Protein AF-0000000073269773 (afdb_homodimer)

Radius of gyration: 22.57 Å; Cα contacts (8 Å, |Δi|>4): 469; chains: 2; bounding box: 64×73×46 Å

InterPro domains:
  IPR001164 Arf GTPase activating protein [PF01412] (20-120)
  IPR001164 Arf GTPase activating protein [PR00405] (31-50)
  IPR001164 Arf GTPase activating protein [PR00405] (50-67)
  IPR001164 Arf GTPase activating protein [PS50115] (19-126)
  IPR001164 Arf GTPase activating protein [SM00105] (20-126)
  IPR037278 ARFGAP/RecO-like zinc finger [SSF57863] (18-120)
  IPR038508 ArfGAP domain superfamily [G3DSA:1.10.220.150] (2-126)
  IPR044520 ADP-ribosylation factor GTPase-activating protein AGD5/15 [PTHR46419] (5-127)

Nearest PDB structures (foldseek):
  3lju-assembly1_X  TM=6.967E-01  e=5.205E-07  Homo sapiens
  3feh-assembly1_A  TM=7.145E-01  e=1.630E-06  Homo sapiens
  2olm-assembly1_A-2  TM=6.588E-01  e=4.347E-07  Homo sapiens
  2owa-assembly2_B  TM=7.350E-01  e=1.256E-05  Cryptosporidium parvum Iowa II
  3dwd-assembly2_B  TM=6.513E-01  e=8.936E-04  Homo sapiens

Solvent-accessible surface area (backbone atoms only — not comparable to full-atom values): 18988 Å² total; per-residue (Å²): 119,79,60,59,68,59,44,72,74,55,47,74,69,57,30,51,52,50,50,51,51,52,51,54,51,46,70,34,73,39,26,35,31,13,56,79,60,54,47,71,61,32,74,28,39,35,68,70,70,11,31,32,21,29,75,77,75,36,52,92,78,43,58,52,56,82,82,51,79,59,46,71,64,46,53,50,32,30,69,42,34,26,21,51,42,40,40,59,34,41,44,53,56,43,98,49,48,52,76,82,40,61,67,54,34,50,51,48,51,42,36,31,67,75,64,42,69,14,28,48,72,93,53,72,78,74,73,29,74,88,44,30,85,74,26,49,69,37,63,64,41,65,74,76,74,81,84,80,88,67,50,82,78,46,78,67,61,72,71,76,76,76,78,71,84,120,118,79,62,60,70,59,47,71,74,54,48,73,69,57,31,51,52,48,49,51,51,54,53,56,53,47,68,34,72,39,26,34,31,12,56,78,59,54,47,73,62,32,73,29,38,34,68,70,69,11,30,32,22,28,74,78,75,35,53,93,77,42,56,49,57,84,80,51,80,61,47,71,65,46,54,50,32,31,69,42,35,27,20,50,44,39,41,60,35,40,44,54,57,43,98,49,49,50,79,83,38,60,69,51,34,51,51,48,52,42,36,31,68,74,64,42,70,14,30,48,73,93,53,72,77,74,73,30,74,90,44,29,87,73,26,48,70,35,64,64,44,68,75,78,68,87,84,81,78,75,42,84,79,45,73,68,61,68,70,76,75,75,76,73,84,118

Organism: Auxenochlorella protothecoides (NCBI:txid3075)

Secondary structure (DSSP, 8-state):
-HHHHHHTTS-HHHHHHHHHHHHHHHTSGGGSB-TTT--B---EEETTTTEEE-HHHHTTTS--TTTSPPPHHHHHHHHHSHHHHHHHHHTTTSSSPPTT-HHHHHHHHIIIIIS-TTS-TT-SS---TTTTTT-HHHHT------S---STTGGGG---------/-HHHHHHTTS-HHHHHHHHHHHHHHHTSGGGSB-TTT--B---EEETTTTEEE-HHHHGGG---TTTSPPPHHHHHHHHHSHHHHHHHHHTTTSSS--TT-HHHHHHHHIIIIIS-TTS-TT-SS---TTTTTT-HHHHT------S----TTGGGG---------

Structure (mmCIF, N/CA/C/O backbone):
data_AF-0000000073269773-model_v1
#
loop_
_entity.id
_entity.type
_entity.pdbx_description
1 polymer 'Putative ADP-ribosylation factor GTPase-activating protein AGD5'
#
loop_
_atom_site.group_PDB
_atom_site.id
_atom_site.type_symbol
_atom_site.label_atom_id
_atom_site.label_alt_id
_atom_site.label_comp_id
_atom_site.label_asym_id
_atom_site.label_entity_id
_atom_site.label_seq_id
_atom_site.pdbx_PDB_ins_code
_atom_site.Cartn_x
_atom_site.Cartn_y
_atom_site.Cartn_z
_atom_site.occupancy
_atom_site.B_iso_or_equiv
_atom_site.auth_seq_id
_atom_site.auth_comp_id
_atom_site.auth_asym_id
_atom_site.auth_atom_id
_atom_site.pdbx_PDB_model_num
ATOM 1 N N . MET A 1 1 ? -2.615 27.719 13.141 1 42.34 1 MET A N 1
ATOM 2 C CA . MET A 1 1 ? -2.098 29.078 13.258 1 42.34 1 MET A CA 1
ATOM 3 C C . MET A 1 1 ? -0.589 29.062 13.477 1 42.34 1 MET A C 1
ATOM 5 O O . MET A 1 1 ? 0.127 29.906 12.938 1 42.34 1 MET A O 1
ATOM 9 N N . ALA A 1 2 ? -0.175 28.141 14.445 1 49.75 2 ALA A N 1
ATOM 10 C CA . ALA A 1 2 ? 1.199 28.172 14.945 1 49.75 2 ALA A CA 1
ATOM 11 C C . ALA A 1 2 ? 2.193 27.891 13.82 1 49.75 2 ALA A C 1
ATOM 13 O O . ALA A 1 2 ? 3.32 28.391 13.844 1 49.75 2 ALA A O 1
ATOM 14 N N . PHE A 1 3 ? 1.718 27.375 12.711 1 56.75 3 PHE A N 1
ATOM 15 C CA . PHE A 1 3 ? 2.697 27 11.703 1 56.75 3 PHE A CA 1
ATOM 16 C C . PHE A 1 3 ? 3.105 28.203 10.867 1 56.75 3 PHE A C 1
ATOM 18 O O . PHE A 1 3 ? 4.207 28.25 10.32 1 56.75 3 PHE A O 1
ATOM 25 N N . ARG A 1 4 ? 2.219 29.141 10.898 1 56.22 4 ARG A N 1
ATOM 26 C CA . ARG A 1 4 ? 2.467 30.25 9.977 1 56.22 4 ARG A CA 1
ATOM 27 C C . ARG A 1 4 ? 3.752 30.984 10.344 1 56.22 4 ARG A C 1
ATOM 29 O O . ARG A 1 4 ? 4.578 31.266 9.469 1 56.22 4 ARG A O 1
ATOM 36 N N . ASN A 1 5 ? 3.904 31.297 11.555 1 59.38 5 ASN A N 1
ATOM 37 C CA . ASN A 1 5 ? 5.078 32.062 11.984 1 59.38 5 ASN A CA 1
ATOM 38 C C . ASN A 1 5 ? 6.363 31.25 11.781 1 59.38 5 ASN A C 1
ATOM 40 O O . ASN A 1 5 ? 7.387 31.797 11.383 1 59.38 5 ASN A O 1
ATOM 44 N N . GLN A 1 6 ? 6.352 30.016 11.844 1 72.94 6 GLN A N 1
ATOM 45 C CA . GLN A 1 6 ? 7.535 29.172 11.742 1 72.94 6 GLN A CA 1
ATOM 46 C C . GLN A 1 6 ? 7.969 29.016 10.289 1 72.94 6 GLN A C 1
ATOM 48 O O . GLN A 1 6 ? 9.156 28.844 10.008 1 72.94 6 GLN A O 1
ATOM 53 N N . LYS A 1 7 ? 7.047 29.312 9.414 1 78.5 7 LYS A N 1
ATOM 54 C CA . LYS A 1 7 ? 7.355 29.109 7.996 1 78.5 7 LYS A CA 1
ATOM 55 C C . LYS A 1 7 ? 8.18 30.266 7.445 1 78.5 7 LYS A C 1
ATOM 57 O O . LYS A 1 7 ? 8.906 30.109 6.465 1 78.5 7 LYS A O 1
ATOM 62 N N . LEU A 1 8 ? 8.086 31.328 8.211 1 79.56 8 LEU A N 1
ATOM 63 C CA . LEU A 1 8 ? 8.875 32.5 7.797 1 79.56 8 LEU A CA 1
ATOM 64 C C . LEU A 1 8 ? 10.367 32.25 8.016 1 79.56 8 LEU A C 1
ATOM 66 O O . LEU A 1 8 ? 11.203 32.906 7.387 1 79.56 8 LEU A O 1
ATOM 70 N N . SER A 1 9 ? 10.719 31.297 8.875 1 84.38 9 SER A N 1
ATOM 71 C CA . SER A 1 9 ? 12.117 31 9.195 1 84.38 9 SER A CA 1
ATOM 72 C C . SER A 1 9 ? 12.734 30.062 8.164 1 84.38 9 SER A C 1
ATOM 74 O O . SER A 1 9 ? 13.953 29.891 8.133 1 84.38 9 SER A O 1
ATOM 76 N N . VAL A 1 10 ? 11.922 29.531 7.246 1 87 10 VAL A N 1
ATOM 77 C CA . VAL A 1 10 ? 12.43 28.594 6.254 1 87 10 VAL A CA 1
ATOM 78 C C . VAL A 1 10 ? 12.898 29.344 5.016 1 87 10 VAL A C 1
ATOM 80 O O . VAL A 1 10 ? 12.117 30.062 4.379 1 87 10 VAL A O 1
ATOM 83 N N . SER A 1 11 ? 14.18 29.203 4.703 1 89.75 11 SER A N 1
ATOM 84 C CA . SER A 1 11 ? 14.734 29.844 3.514 1 89.75 11 SER A CA 1
ATOM 85 C C . SER A 1 11 ? 14.211 29.188 2.238 1 89.75 11 SER A C 1
ATOM 87 O O . SER A 1 11 ? 13.672 28.094 2.277 1 89.75 11 SER A O 1
ATOM 89 N N . ALA A 1 12 ? 14.367 29.984 1.103 1 88.31 12 ALA A N 1
ATOM 90 C CA . ALA A 1 12 ? 13.953 29.453 -0.195 1 88.31 12 ALA A CA 1
ATOM 91 C C . ALA A 1 12 ? 14.742 28.188 -0.543 1 88.31 12 ALA A C 1
ATOM 93 O O . ALA A 1 12 ? 14.18 27.234 -1.087 1 88.31 12 ALA A O 1
ATOM 94 N N . GLN A 1 13 ? 16.047 28.25 -0.212 1 91.56 13 GLN A N 1
ATOM 95 C CA . GLN A 1 13 ? 16.906 27.094 -0.493 1 91.56 13 GLN A CA 1
ATOM 96 C C . GLN A 1 13 ? 16.469 25.875 0.316 1 91.56 13 GLN A C 1
ATOM 98 O O . GLN A 1 13 ? 16.406 24.766 -0.21 1 91.56 13 GLN A O 1
ATOM 103 N N . GLN A 1 14 ? 16.203 26.031 1.604 1 91.38 14 GLN A N 1
ATOM 104 C CA . GLN A 1 14 ? 15.75 24.938 2.459 1 91.38 14 GLN A CA 1
ATOM 105 C C . GLN A 1 14 ? 14.414 24.359 1.974 1 91.38 14 GLN A C 1
ATOM 107 O O . GLN A 1 14 ? 14.211 23.156 1.999 1 91.38 14 GLN A O 1
ATOM 112 N N . ASN A 1 15 ? 13.523 25.234 1.565 1 89.19 15 ASN A N 1
ATOM 113 C CA . ASN A 1 15 ? 12.234 24.766 1.059 1 89.19 15 ASN A CA 1
ATOM 114 C C . ASN A 1 15 ? 12.398 23.906 -0.194 1 89.19 15 ASN A C 1
ATOM 116 O O . ASN A 1 15 ? 11.672 22.938 -0.385 1 89.19 15 ASN A O 1
ATOM 120 N N . ASP A 1 16 ? 13.359 24.312 -1.038 1 88.62 16 ASP A N 1
ATOM 121 C CA . ASP A 1 16 ? 13.641 23.516 -2.232 1 88.62 16 ASP A CA 1
ATOM 122 C C . ASP A 1 16 ? 14.109 22.109 -1.861 1 88.62 16 ASP A C 1
ATOM 124 O O . ASP A 1 16 ? 13.75 21.141 -2.52 1 88.62 16 ASP A O 1
ATOM 128 N N . VAL A 1 17 ? 14.945 22.062 -0.872 1 91.81 17 VAL A N 1
ATOM 129 C CA . VAL A 1 17 ? 15.422 20.781 -0.387 1 91.81 17 VAL A CA 1
ATOM 130 C C . VAL A 1 17 ? 14.242 19.938 0.118 1 91.81 17 VAL A C 1
ATOM 132 O O . VAL A 1 17 ? 14.141 18.75 -0.181 1 91.81 17 VAL A O 1
ATOM 135 N N . HIS A 1 18 ? 13.383 20.516 0.904 1 88.31 18 HIS A N 1
ATOM 136 C CA . HIS A 1 18 ? 12.211 19.828 1.44 1 88.31 18 HIS A CA 1
ATOM 137 C C . HIS A 1 18 ? 11.328 19.297 0.321 1 88.31 18 HIS A C 1
ATOM 139 O O . HIS A 1 18 ? 10.867 18.156 0.381 1 88.31 18 HIS A O 1
ATOM 145 N N . LYS A 1 19 ? 11.172 20.062 -0.709 1 87 19 LYS A N 1
ATOM 146 C CA . LYS A 1 19 ? 10.352 19.641 -1.844 1 87 19 LYS A CA 1
ATOM 147 C C . LYS A 1 19 ? 10.977 18.438 -2.559 1 87 19 LYS A C 1
ATOM 149 O O . LYS A 1 19 ? 10.273 17.547 -3.006 1 87 19 LYS A O 1
ATOM 154 N N . ARG A 1 20 ? 12.258 18.438 -2.674 1 89.75 20 ARG A N 1
ATOM 155 C CA . ARG A 1 20 ? 12.953 17.312 -3.271 1 89.75 20 ARG A CA 1
ATOM 156 C C . ARG A 1 20 ? 12.75 16.047 -2.441 1 89.75 20 ARG A C 1
ATOM 158 O O . ARG A 1 20 ? 12.57 14.953 -2.992 1 89.75 20 ARG A O 1
ATOM 165 N N . ILE A 1 21 ? 12.797 16.219 -1.139 1 90.19 21 ILE A N 1
ATOM 166 C CA . ILE A 1 21 ? 12.57 15.086 -0.249 1 90.19 21 ILE A CA 1
ATOM 167 C C . ILE A 1 21 ? 11.164 14.531 -0.462 1 90.19 21 ILE A C 1
ATOM 169 O O . ILE A 1 21 ? 10.977 13.32 -0.6 1 90.19 21 ILE A O 1
ATOM 173 N N . LEU A 1 22 ? 10.211 15.367 -0.506 1 90.31 22 LEU A N 1
ATOM 174 C CA . LEU A 1 22 ? 8.82 14.953 -0.687 1 90.31 22 LEU A CA 1
ATOM 175 C C . LEU A 1 22 ? 8.633 14.242 -2.025 1 90.31 22 LEU A C 1
ATOM 177 O O . LEU A 1 22 ? 7.934 13.234 -2.105 1 90.31 22 LEU A O 1
ATOM 181 N N . THR A 1 23 ? 9.32 14.75 -3.006 1 89.38 23 THR A N 1
ATOM 182 C CA . THR A 1 23 ? 9.281 14.102 -4.312 1 89.38 23 THR A CA 1
ATOM 183 C C . THR A 1 23 ? 9.875 12.703 -4.242 1 89.38 23 THR A C 1
ATOM 185 O O . THR A 1 23 ? 9.359 11.766 -4.859 1 89.38 23 THR A O 1
ATOM 188 N N . GLY A 1 24 ? 10.953 12.609 -3.58 1 88.56 24 GLY A N 1
ATOM 189 C CA . GLY A 1 24 ? 11.555 11.297 -3.375 1 88.56 24 GLY A CA 1
ATOM 190 C C . GLY A 1 24 ? 10.633 10.328 -2.664 1 88.56 24 GLY A C 1
ATOM 191 O O . GLY A 1 24 ? 10.578 9.148 -3.016 1 88.56 24 GLY A O 1
ATOM 192 N N . LEU A 1 25 ? 9.898 10.789 -1.707 1 88.56 25 LEU A N 1
ATOM 193 C CA . LEU A 1 25 ? 8.953 9.953 -0.976 1 88.56 25 LEU A CA 1
ATOM 194 C C . LEU A 1 25 ? 7.828 9.484 -1.889 1 88.56 25 LEU A C 1
ATOM 196 O O . LEU A 1 25 ? 7.387 8.336 -1.796 1 88.56 25 LEU A O 1
ATOM 200 N N . LEU A 1 26 ? 7.359 10.336 -2.74 1 87.88 26 LEU A N 1
ATOM 201 C CA . LEU A 1 26 ? 6.27 10.031 -3.658 1 87.88 26 LEU A CA 1
ATOM 202 C C . LEU A 1 26 ? 6.664 8.906 -4.617 1 87.88 26 LEU A C 1
ATOM 204 O O . LEU A 1 26 ? 5.801 8.195 -5.133 1 87.88 26 LEU A O 1
ATOM 208 N N . ARG A 1 27 ? 7.949 8.758 -4.832 1 82.62 27 ARG A N 1
ATOM 209 C CA . ARG A 1 27 ? 8.438 7.75 -5.77 1 82.62 27 ARG A CA 1
ATOM 210 C C . ARG A 1 27 ? 8.5 6.375 -5.113 1 82.62 27 ARG A C 1
ATOM 212 O O . ARG A 1 27 ? 8.641 5.359 -5.797 1 82.62 27 ARG A O 1
ATOM 219 N N . GLN A 1 28 ? 8.359 6.422 -3.893 1 82.5 28 GLN A N 1
ATOM 220 C CA . GLN A 1 28 ? 8.328 5.137 -3.207 1 82.5 28 GLN A CA 1
ATOM 221 C C . GLN A 1 28 ? 7.043 4.375 -3.516 1 82.5 28 GLN A C 1
ATOM 223 O O . GLN A 1 28 ? 5.969 4.973 -3.605 1 82.5 28 GLN A O 1
ATOM 228 N N . GLU A 1 29 ? 7.113 3.064 -3.701 1 76.12 29 GLU A N 1
ATOM 229 C CA . GLU A 1 29 ? 5.996 2.211 -4.094 1 76.12 29 GLU A CA 1
ATOM 230 C C . GLU A 1 29 ? 4.805 2.395 -3.156 1 76.12 29 GLU A C 1
ATOM 232 O O . GLU A 1 29 ? 3.656 2.418 -3.602 1 76.12 29 GLU A O 1
ATOM 237 N N . GLU A 1 30 ? 5.078 2.588 -1.825 1 79.56 30 GLU A N 1
ATOM 238 C CA . GLU A 1 30 ? 4.023 2.676 -0.819 1 79.56 30 GLU A CA 1
ATOM 239 C C . GLU A 1 30 ? 3.207 3.955 -0.985 1 79.56 30 GLU A C 1
ATOM 241 O O . GLU A 1 30 ? 2.119 4.082 -0.419 1 79.56 30 GLU A O 1
ATOM 246 N N . ASN A 1 31 ? 3.736 4.871 -1.781 1 87.12 31 ASN A N 1
ATOM 247 C CA . ASN A 1 31 ? 3.098 6.18 -1.902 1 87.12 31 ASN A CA 1
ATOM 248 C C . ASN A 1 31 ? 2.551 6.406 -3.309 1 87.12 31 ASN A C 1
ATOM 250 O O . ASN A 1 31 ? 2.049 7.488 -3.617 1 87.12 31 ASN A O 1
ATOM 254 N N . ARG A 1 32 ? 2.551 5.43 -4.125 1 82 32 ARG A N 1
ATOM 255 C CA . ARG A 1 32 ? 2.221 5.602 -5.535 1 82 32 ARG A CA 1
ATOM 256 C C . ARG A 1 32 ? 0.711 5.562 -5.75 1 82 32 ARG A C 1
ATOM 258 O O . ARG A 1 32 ? 0.235 5.754 -6.871 1 82 32 ARG A O 1
ATOM 265 N N . ARG A 1 33 ? 0.011 5.238 -4.73 1 81.62 33 ARG A N 1
ATOM 266 C CA . ARG A 1 33 ? -1.446 5.281 -4.785 1 81.62 33 ARG A CA 1
ATOM 267 C C . ARG A 1 33 ? -2.004 6.254 -3.754 1 81.62 33 ARG A C 1
ATOM 269 O O . ARG A 1 33 ? -1.488 6.348 -2.639 1 81.62 33 ARG A O 1
ATOM 276 N N . CYS A 1 34 ? -3.035 6.902 -4.16 1 87.44 34 CYS A N 1
ATOM 277 C CA . CYS A 1 34 ? -3.691 7.879 -3.297 1 87.44 34 CYS A CA 1
ATOM 278 C C . CYS A 1 34 ? -4.07 7.254 -1.959 1 87.44 34 CYS A C 1
ATOM 280 O O . CYS A 1 34 ? -4.559 6.125 -1.911 1 87.44 34 CYS A O 1
ATOM 282 N N . ALA A 1 35 ? -3.918 8.031 -0.952 1 89.31 35 ALA A N 1
ATOM 283 C CA . ALA A 1 35 ? -4.188 7.547 0.398 1 89.31 35 ALA A CA 1
ATOM 284 C C . ALA A 1 35 ? -5.68 7.305 0.606 1 89.31 35 ALA A C 1
ATOM 286 O O . ALA A 1 35 ? -6.078 6.562 1.508 1 89.31 35 ALA A O 1
ATOM 287 N N . ASP A 1 36 ? -6.523 7.914 -0.144 1 88 36 ASP A N 1
ATOM 288 C CA . ASP A 1 36 ? -7.957 7.848 0.13 1 88 36 ASP A CA 1
ATOM 289 C C . ASP A 1 36 ? -8.68 7.012 -0.926 1 88 36 ASP A C 1
ATOM 291 O O . ASP A 1 36 ? -9.273 5.984 -0.608 1 88 36 ASP A O 1
ATOM 295 N N . CYS A 1 37 ? -8.539 7.426 -2.174 1 81.44 37 CYS A N 1
ATOM 296 C CA . CYS A 1 37 ? -9.32 6.738 -3.195 1 81.44 37 CYS A CA 1
ATOM 297 C C . CYS A 1 37 ? -8.492 5.66 -3.883 1 81.44 37 CYS A C 1
ATOM 299 O O . CYS A 1 37 ? -9 4.918 -4.723 1 81.44 37 CYS A O 1
ATOM 301 N N . HIS A 1 38 ? -7.199 5.598 -3.689 1 80.81 38 HIS A N 1
ATOM 302 C CA . HIS A 1 38 ? -6.254 4.602 -4.188 1 80.81 38 HIS A CA 1
ATOM 303 C C . HIS A 1 38 ? -6.051 4.738 -5.691 1 80.81 38 HIS A C 1
ATOM 305 O O . HIS A 1 38 ? -5.555 3.812 -6.34 1 80.81 38 HIS A O 1
ATOM 311 N N . ALA A 1 39 ? -6.535 5.887 -6.184 1 75.88 39 ALA A N 1
ATOM 312 C CA . ALA A 1 39 ? -6.152 6.168 -7.562 1 75.88 39 ALA A CA 1
ATOM 313 C C . ALA A 1 39 ? -4.637 6.254 -7.707 1 75.88 39 ALA A C 1
ATOM 315 O O . ALA A 1 39 ? -3.939 6.668 -6.777 1 75.88 39 ALA A O 1
ATOM 316 N N . ARG A 1 40 ? -4.148 5.918 -8.766 1 75.31 40 ARG A N 1
ATOM 317 C CA . ARG A 1 40 ? -2.707 5.902 -8.984 1 75.31 40 ARG A CA 1
ATOM 318 C C . ARG A 1 40 ? -2.162 7.32 -9.125 1 75.31 40 ARG A C 1
ATOM 320 O O . ARG A 1 40 ? -2.826 8.195 -9.688 1 75.31 40 ARG A O 1
ATOM 327 N N . GLY A 1 41 ? -1 7.41 -8.617 1 79.56 41 GLY A N 1
ATOM 328 C CA . GLY A 1 41 ? -0.199 8.594 -8.891 1 79.56 41 GLY A CA 1
ATOM 329 C C . GLY A 1 41 ? -0.682 9.828 -8.141 1 79.56 41 GLY A C 1
ATOM 330 O O . GLY A 1 41 ? -1.001 10.844 -8.758 1 79.56 41 GLY A O 1
ATOM 331 N N . PRO A 1 42 ? -0.752 9.789 -6.902 1 87.94 42 PRO A N 1
ATOM 332 C CA . PRO A 1 42 ? -1.072 11.008 -6.156 1 87.94 42 PRO A CA 1
ATOM 333 C C . PRO A 1 42 ? -0.01 12.094 -6.312 1 87.94 42 PRO A C 1
ATOM 335 O O . PRO A 1 42 ? 1.179 11.789 -6.434 1 87.94 42 PRO A O 1
ATOM 338 N N . THR A 1 43 ? -0.559 13.359 -6.254 1 86.62 43 THR A N 1
ATOM 339 C CA . THR A 1 43 ? 0.383 14.445 -6.512 1 86.62 43 THR A CA 1
ATOM 340 C C . THR A 1 43 ? 0.347 15.469 -5.379 1 86.62 43 THR A C 1
ATOM 342 O O . THR A 1 43 ? 1.128 16.422 -5.375 1 86.62 43 THR A O 1
ATOM 345 N N . TRP A 1 44 ? -0.516 15.367 -4.516 1 86.81 44 TRP A N 1
ATOM 346 C CA . TRP A 1 44 ? -0.672 16.297 -3.4 1 86.81 44 TRP A CA 1
ATOM 347 C C . TRP A 1 44 ? -0.26 15.648 -2.084 1 86.81 44 TRP A C 1
ATOM 349 O O . TRP A 1 44 ? -0.348 14.422 -1.936 1 86.81 44 TRP A O 1
ATOM 359 N N . ALA A 1 45 ? 0.201 16.531 -1.173 1 89.44 45 ALA A N 1
ATOM 360 C CA . ALA A 1 45 ? 0.566 16.062 0.162 1 89.44 45 ALA A CA 1
ATOM 361 C C . ALA A 1 45 ? -0.256 16.766 1.235 1 89.44 45 ALA A C 1
ATOM 363 O O . ALA A 1 45 ? -0.504 17.969 1.145 1 89.44 45 ALA A O 1
ATOM 364 N N . SER A 1 46 ? -0.68 16.031 2.246 1 88.75 46 SER A N 1
ATOM 365 C CA . SER A 1 46 ? -1.37 16.578 3.404 1 88.75 46 SER A CA 1
ATOM 366 C C . SER A 1 46 ? -0.438 16.688 4.605 1 88.75 46 SER A C 1
ATOM 368 O O . SER A 1 46 ? 0.002 15.672 5.148 1 88.75 46 SER A O 1
ATOM 370 N N . VAL A 1 47 ? -0.215 17.891 4.992 1 84.44 47 VAL A N 1
ATOM 371 C CA . VAL A 1 47 ? 0.676 18.156 6.121 1 84.44 47 VAL A CA 1
ATOM 372 C C . VAL A 1 47 ? 0.072 17.578 7.398 1 84.44 47 VAL A C 1
ATOM 374 O O . VAL A 1 47 ? 0.779 16.969 8.211 1 84.44 47 VAL A O 1
ATOM 377 N N . ASN A 1 48 ? -1.212 17.656 7.559 1 85.81 48 ASN A N 1
ATOM 378 C CA . ASN A 1 48 ? -1.869 17.266 8.805 1 85.81 48 ASN A CA 1
ATOM 379 C C . ASN A 1 48 ? -2.006 15.758 8.938 1 85.81 48 ASN A C 1
ATOM 381 O O . ASN A 1 48 ? -1.998 15.219 10.047 1 85.81 48 ASN A O 1
ATOM 385 N N . LEU A 1 49 ? -2.014 15.086 7.836 1 91.06 49 LEU A N 1
ATOM 386 C CA . LEU A 1 49 ? -2.238 13.641 7.883 1 91.06 49 LEU A CA 1
ATOM 387 C C . LEU A 1 49 ? -0.958 12.883 7.562 1 91.06 49 LEU A C 1
ATOM 389 O O . LEU A 1 49 ? -0.86 11.68 7.828 1 91.06 49 LEU A O 1
ATOM 393 N N . GLY A 1 50 ? -0.04 13.641 6.934 1 91.62 50 GLY A N 1
ATOM 394 C CA . GLY A 1 50 ? 1.208 13 6.551 1 91.62 50 GLY A CA 1
ATOM 395 C C . GLY A 1 50 ? 1.046 12.008 5.414 1 91.62 50 GLY A C 1
ATOM 396 O O . GLY A 1 50 ? 1.666 10.938 5.422 1 91.62 50 GLY A O 1
ATOM 397 N N . VAL A 1 51 ? 0.162 12.312 4.457 1 92.94 51 VAL A N 1
ATOM 398 C CA . VAL A 1 51 ? -0.117 11.359 3.383 1 92.94 51 VAL A CA 1
ATOM 399 C C . VAL A 1 51 ? -0.063 12.078 2.035 1 92.94 51 VAL A C 1
ATOM 401 O O . VAL A 1 51 ? -0.033 13.312 1.979 1 92.94 51 VAL A O 1
ATOM 404 N N . PHE A 1 52 ? -0.011 11.273 1.007 1 91.44 52 PHE A N 1
ATOM 405 C CA . PHE A 1 52 ? -0.114 11.75 -0.367 1 91.44 52 PHE A CA 1
ATOM 406 C C . PHE A 1 52 ? -1.478 11.414 -0.958 1 91.44 52 PHE A C 1
ATOM 408 O O . PHE A 1 52 ? -1.955 10.281 -0.822 1 91.44 52 PHE A O 1
ATOM 415 N N . VAL A 1 53 ? -2.098 12.406 -1.582 1 90.56 53 VAL A N 1
ATOM 416 C CA . VAL A 1 53 ? -3.445 12.211 -2.104 1 90.56 53 VAL A CA 1
ATOM 417 C C . VAL A 1 53 ? -3.541 12.781 -3.518 1 90.56 53 VAL A C 1
ATOM 419 O O . VAL A 1 53 ? -2.68 13.555 -3.941 1 90.56 53 VAL A O 1
ATOM 422 N N . CYS A 1 54 ? -4.52 12.32 -4.219 1 86.56 54 CYS A N 1
ATOM 423 C CA . CYS A 1 54 ? -4.754 12.836 -5.559 1 86.56 54 CYS A CA 1
ATOM 424 C C . CYS A 1 54 ? -5.531 14.148 -5.512 1 86.56 54 CYS A C 1
ATOM 426 O O . CYS A 1 54 ? -5.926 14.602 -4.434 1 86.56 54 CYS A O 1
ATOM 428 N N . LEU A 1 55 ? -5.695 14.766 -6.609 1 83.56 55 LEU A N 1
ATOM 429 C CA . LEU A 1 55 ? -6.367 16.062 -6.723 1 83.56 55 LEU A CA 1
ATOM 430 C C . LEU A 1 55 ? -7.793 15.977 -6.195 1 83.56 55 LEU A C 1
ATOM 432 O O . LEU A 1 55 ? -8.227 16.844 -5.438 1 83.56 55 LEU A O 1
ATOM 436 N N . ASN A 1 56 ? -8.555 14.922 -6.543 1 83.19 56 ASN A N 1
ATOM 437 C CA . ASN A 1 56 ? -9.953 14.789 -6.16 1 83.19 56 ASN A CA 1
ATOM 438 C C . ASN A 1 56 ? -10.117 14.656 -4.648 1 83.19 56 ASN A C 1
ATOM 440 O O . ASN A 1 56 ? -11.055 15.203 -4.066 1 83.19 56 ASN A O 1
ATOM 444 N N . CYS A 1 57 ? -9.156 13.977 -4.027 1 87.12 57 CYS A N 1
ATOM 445 C CA . CYS A 1 57 ? -9.25 13.719 -2.596 1 87.12 57 CYS A CA 1
ATOM 446 C C . CYS A 1 57 ? -8.711 14.906 -1.796 1 87.12 57 CYS A C 1
ATOM 448 O O . CYS A 1 57 ? -9.031 15.055 -0.615 1 87.12 57 CYS A O 1
ATOM 450 N N . SER A 1 58 ? -7.781 15.57 -2.303 1 83.81 58 SER A N 1
ATOM 451 C CA . SER A 1 58 ? -7.223 16.703 -1.585 1 83.81 58 SER A CA 1
ATOM 452 C C . SER A 1 58 ? -8.273 17.797 -1.369 1 83.81 58 SER A C 1
ATOM 454 O O . SER A 1 58 ? -8.18 18.578 -0.42 1 83.81 58 SER A O 1
ATOM 456 N N . GLY A 1 59 ? -9.352 17.688 -2.008 1 70.06 59 GLY A N 1
ATOM 457 C CA . GLY A 1 59 ? -10.359 18.734 -1.904 1 70.06 59 GLY A CA 1
ATOM 458 C C . GLY A 1 59 ? -9.766 20.125 -1.921 1 70.06 59 GLY A C 1
ATOM 459 O O . GLY A 1 59 ? -8.594 20.312 -2.252 1 70.06 59 GLY A O 1
ATOM 460 N N . ASP A 1 60 ? -10.57 21.156 -1.62 1 56.72 60 ASP A N 1
ATOM 461 C CA . ASP A 1 60 ? -10.234 22.578 -1.646 1 56.72 60 ASP A CA 1
ATOM 462 C C . ASP A 1 60 ? -9.273 22.938 -0.51 1 56.72 60 ASP A C 1
ATOM 464 O O . ASP A 1 60 ? -8.664 24.016 -0.522 1 56.72 60 ASP A O 1
ATOM 468 N N . GLU A 1 61 ? -9.227 22.109 0.546 1 52.41 61 GLU A N 1
ATOM 469 C CA . GLU A 1 61 ? -8.438 22.578 1.685 1 52.41 61 GLU A CA 1
ATOM 470 C C . GLU A 1 61 ? -7.062 21.906 1.715 1 52.41 61 GLU A C 1
ATOM 472 O O . GLU A 1 61 ? -6.328 22.047 2.693 1 52.41 61 GLU A O 1
ATOM 477 N N . ARG A 1 62 ? -6.84 21.188 0.84 1 51.34 62 ARG A N 1
ATOM 478 C CA . ARG A 1 62 ? -5.566 20.484 0.956 1 51.34 62 ARG A CA 1
ATOM 479 C C . ARG A 1 62 ? -4.402 21.375 0.568 1 51.34 62 ARG A C 1
ATOM 481 O O . ARG A 1 62 ? -4.562 22.297 -0.236 1 51.34 62 ARG A O 1
ATOM 488 N N . ILE A 1 63 ? -3.453 21.641 1.419 1 48.91 63 ILE A N 1
ATOM 489 C CA . ILE A 1 63 ? -2.24 22.406 1.143 1 48.91 63 ILE A CA 1
ATOM 490 C C . ILE A 1 63 ? -1.441 21.719 0.036 1 48.91 63 ILE A C 1
ATOM 492 O O . ILE A 1 63 ? -1.157 20.531 0.116 1 48.91 63 ILE A O 1
ATOM 496 N N . ASP A 1 64 ? -1.587 22.141 -1.198 1 46.75 64 ASP A N 1
ATOM 497 C CA . ASP A 1 64 ? -0.87 21.75 -2.408 1 46.75 64 ASP A CA 1
ATOM 498 C C . ASP A 1 64 ? 0.641 21.812 -2.193 1 46.75 64 ASP A C 1
ATOM 500 O O . ASP A 1 64 ? 1.147 22.719 -1.545 1 46.75 64 ASP A O 1
ATOM 504 N N . GLU A 1 65 ? 1.474 20.672 -2.311 1 50.75 65 GLU A N 1
ATOM 505 C CA . GLU A 1 65 ? 2.932 20.594 -2.311 1 50.75 65 GLU A CA 1
ATOM 506 C C . GLU A 1 65 ? 3.551 21.844 -2.916 1 50.75 65 GLU A C 1
ATOM 508 O O . GLU A 1 65 ? 4.582 22.328 -2.443 1 50.75 65 GLU A O 1
ATOM 513 N N . GLY A 1 66 ? 3.088 22.234 -4.098 1 46.12 66 GLY A N 1
ATOM 514 C CA . GLY A 1 66 ? 3.846 23.203 -4.867 1 46.12 66 GLY A CA 1
ATOM 515 C C . GLY A 1 66 ? 3.977 24.547 -4.168 1 46.12 66 GLY A C 1
ATOM 516 O O . GLY A 1 66 ? 5 25.219 -4.301 1 46.12 66 GLY A O 1
ATOM 517 N N . ARG A 1 67 ? 2.982 25.078 -3.697 1 53.16 67 ARG A N 1
ATOM 518 C CA . ARG A 1 67 ? 3.084 26.5 -3.4 1 53.16 67 ARG A CA 1
ATOM 519 C C . ARG A 1 67 ? 3.432 26.734 -1.933 1 53.16 67 ARG A C 1
ATOM 521 O O . ARG A 1 67 ? 3.936 27.797 -1.568 1 53.16 67 ARG A O 1
ATOM 528 N N . ASP A 1 68 ? 3.529 25.625 -1.103 1 68.31 68 ASP A N 1
ATOM 529 C CA . ASP A 1 68 ? 3.596 25.906 0.325 1 68.31 68 ASP A CA 1
ATOM 530 C C . ASP A 1 68 ? 4.98 25.594 0.886 1 68.31 68 ASP A C 1
ATOM 532 O O . ASP A 1 68 ? 5.699 24.75 0.342 1 68.31 68 ASP A O 1
ATOM 536 N N . THR A 1 69 ? 5.469 26.562 1.551 1 83.56 69 THR A N 1
ATOM 537 C CA . THR A 1 69 ? 6.68 26.344 2.334 1 83.56 69 THR A CA 1
ATOM 538 C C . THR A 1 69 ? 6.477 25.219 3.334 1 83.56 69 THR A C 1
ATOM 540 O O . THR A 1 69 ? 5.469 25.172 4.047 1 83.56 69 THR A O 1
ATOM 543 N N . TRP A 1 70 ? 7.367 24.25 3.281 1 89 70 TRP A N 1
ATOM 544 C CA . TRP A 1 70 ? 7.305 23.094 4.176 1 89 70 TRP A CA 1
ATOM 545 C C . TRP A 1 70 ? 8.312 23.25 5.316 1 89 70 TRP A C 1
ATOM 547 O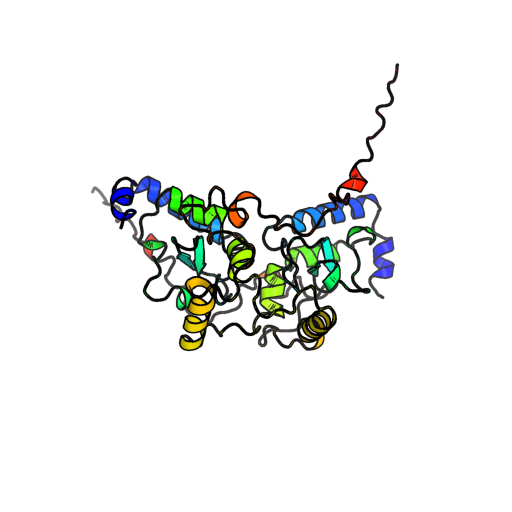 O . TRP A 1 70 ? 9.492 23.5 5.082 1 89 70 TRP A O 1
ATOM 557 N N . LEU A 1 71 ? 7.828 23.141 6.5 1 89 71 LEU A N 1
ATOM 558 C CA . LEU A 1 71 ? 8.703 23.109 7.668 1 89 71 LEU A CA 1
ATOM 559 C C . LEU A 1 71 ? 9.391 21.75 7.793 1 89 71 LEU A C 1
ATOM 561 O O . LEU A 1 71 ? 8.859 20.734 7.344 1 89 71 LEU A O 1
ATOM 565 N N . PRO A 1 72 ? 10.617 21.734 8.422 1 91.31 72 PRO A N 1
ATOM 566 C CA . PRO A 1 72 ? 11.32 20.453 8.609 1 91.31 72 PRO A CA 1
ATOM 567 C C . PRO A 1 72 ? 10.469 19.406 9.312 1 91.31 72 PRO A C 1
ATOM 569 O O . PRO A 1 72 ? 10.492 18.234 8.938 1 91.31 72 PRO A O 1
ATOM 572 N N . GLU A 1 73 ? 9.727 19.828 10.273 1 91.31 73 GLU A N 1
ATOM 573 C CA . GLU A 1 73 ? 8.914 18.891 11.031 1 91.31 73 GLU A CA 1
ATOM 574 C C . GLU A 1 73 ? 7.797 18.312 10.18 1 91.31 73 GLU A C 1
ATOM 576 O O . GLU A 1 73 ? 7.414 17.156 10.352 1 91.31 73 GLU A O 1
ATOM 581 N N . GLN A 1 74 ? 7.309 19.125 9.305 1 88.88 74 GLN A N 1
ATOM 582 C CA . GLN A 1 74 ? 6.262 18.656 8.398 1 88.88 74 GLN A CA 1
ATOM 583 C C . GLN A 1 74 ? 6.785 17.594 7.453 1 88.88 74 GLN A C 1
ATOM 585 O O . GLN A 1 74 ? 6.137 16.562 7.254 1 88.88 74 GLN A O 1
ATOM 590 N N . VAL A 1 75 ? 7.965 17.844 6.934 1 90.81 75 VAL A N 1
ATOM 591 C CA . VAL A 1 75 ? 8.602 16.875 6.043 1 90.81 75 VAL A CA 1
ATOM 592 C C . VAL A 1 75 ? 8.891 15.578 6.805 1 90.81 75 VAL A C 1
ATOM 594 O O . VAL A 1 75 ? 8.648 14.484 6.293 1 90.81 75 VAL A O 1
ATOM 597 N N . ALA A 1 76 ? 9.328 15.758 8.039 1 92.75 76 ALA A N 1
ATOM 598 C CA . ALA A 1 76 ? 9.633 14.602 8.883 1 92.75 76 ALA A CA 1
ATOM 599 C C . ALA A 1 76 ? 8.383 13.773 9.141 1 92.75 76 ALA A C 1
ATOM 601 O O . ALA A 1 76 ? 8.438 12.539 9.148 1 92.75 76 ALA A O 1
ATOM 602 N N . PHE A 1 77 ? 7.285 14.398 9.328 1 92 77 PHE A N 1
ATOM 603 C CA . PHE A 1 77 ? 6.043 13.688 9.594 1 92 77 PHE A CA 1
ATOM 604 C C . PHE A 1 77 ? 5.605 12.891 8.375 1 92 77 PHE A C 1
ATOM 606 O O . PHE A 1 77 ? 5.254 11.711 8.484 1 92 77 PHE A O 1
ATOM 613 N N . VAL A 1 78 ? 5.637 13.516 7.191 1 91.81 78 VAL A N 1
ATOM 614 C CA . VAL A 1 78 ? 5.25 12.82 5.969 1 91.81 78 VAL A CA 1
ATOM 615 C C . VAL A 1 78 ? 6.176 11.633 5.738 1 91.81 78 VAL A C 1
ATOM 617 O O . VAL A 1 78 ? 5.727 10.57 5.301 1 91.81 78 VAL A O 1
ATOM 620 N N . GLN A 1 79 ? 7.445 11.867 6.047 1 92.06 79 GLN A N 1
ATOM 621 C CA . GLN A 1 79 ? 8.414 10.789 5.891 1 92.06 79 GLN A CA 1
ATOM 622 C C . GLN A 1 79 ? 8.109 9.625 6.836 1 92.06 79 GLN A C 1
ATOM 624 O O . GLN A 1 79 ? 8.25 8.461 6.465 1 92.06 79 GLN A O 1
ATOM 629 N N . ALA A 1 80 ? 7.727 9.859 8.031 1 90.88 80 ALA A N 1
ATOM 630 C CA . ALA A 1 80 ? 7.48 8.844 9.055 1 90.88 80 ALA A CA 1
ATOM 631 C C . ALA A 1 80 ? 6.16 8.125 8.805 1 90.88 80 ALA A C 1
ATOM 633 O O . ALA A 1 80 ? 6.02 6.941 9.133 1 90.88 80 ALA A O 1
ATOM 634 N N . MET A 1 81 ? 5.168 8.742 8.281 1 92.38 81 MET A N 1
ATOM 635 C CA . MET A 1 81 ? 3.824 8.195 8.102 1 92.38 81 MET A CA 1
ATOM 636 C C . MET A 1 81 ? 3.672 7.543 6.734 1 92.38 81 MET A C 1
ATOM 638 O O . MET A 1 81 ? 3.848 6.332 6.594 1 92.38 81 MET A O 1
ATOM 642 N N . GLY A 1 82 ? 3.637 8.469 5.621 1 91.62 82 GLY A N 1
ATOM 643 C CA . GLY A 1 82 ? 3.416 7.953 4.277 1 91.62 82 GLY A CA 1
ATOM 644 C C . GLY A 1 82 ? 2.072 7.27 4.117 1 91.62 82 GLY A C 1
ATOM 645 O O . GLY A 1 82 ? 1.336 7.094 5.09 1 91.62 82 GLY A O 1
ATOM 646 N N . ASN A 1 83 ? 1.822 6.871 2.914 1 90.19 83 ASN A N 1
ATOM 647 C CA . ASN A 1 83 ? 0.496 6.344 2.615 1 90.19 83 ASN A CA 1
ATOM 648 C C . ASN A 1 83 ? 0.314 4.938 3.176 1 90.19 83 ASN A C 1
ATOM 650 O O . ASN A 1 83 ? -0.786 4.566 3.588 1 90.19 83 ASN A O 1
ATOM 654 N N . ALA A 1 84 ? 1.356 4.113 3.189 1 84.44 84 ALA A N 1
ATOM 655 C CA . ALA A 1 84 ? 1.235 2.742 3.674 1 84.44 84 ALA A CA 1
ATOM 656 C C . ALA A 1 84 ? 0.903 2.715 5.164 1 84.44 84 ALA A C 1
ATOM 658 O O . ALA A 1 84 ? -0.04 2.039 5.582 1 84.44 84 ALA A O 1
ATOM 659 N N . ARG A 1 85 ? 1.642 3.443 5.965 1 84.69 85 ARG A N 1
ATOM 660 C CA . ARG A 1 85 ? 1.388 3.467 7.402 1 84.69 85 ARG A CA 1
ATOM 661 C C . ARG A 1 85 ? 0.048 4.125 7.711 1 84.69 85 ARG A C 1
ATOM 663 O O . ARG A 1 85 ? -0.647 3.723 8.641 1 84.69 85 ARG A O 1
ATOM 670 N N . ALA A 1 86 ? -0.24 5.164 6.949 1 91.25 86 ALA A N 1
ATOM 671 C CA . ALA A 1 86 ? -1.542 5.805 7.125 1 91.25 86 ALA A CA 1
ATOM 672 C C . ALA A 1 86 ? -2.676 4.805 6.918 1 91.25 86 ALA A C 1
ATOM 674 O O . ALA A 1 86 ? -3.637 4.773 7.691 1 91.25 86 ALA A O 1
ATOM 675 N N . ALA A 1 87 ? -2.57 4.074 5.871 1 86.56 87 ALA A N 1
ATOM 676 C CA . ALA A 1 87 ? -3.584 3.055 5.617 1 86.56 87 ALA A CA 1
ATOM 677 C C . ALA A 1 87 ? -3.662 2.059 6.773 1 86.56 87 ALA A C 1
ATOM 679 O O . ALA A 1 87 ? -4.754 1.647 7.176 1 86.56 87 ALA A O 1
ATOM 680 N N . GLY A 1 88 ? -2.49 1.587 7.238 1 80.56 88 GLY A N 1
ATOM 681 C CA . GLY A 1 88 ? -2.447 0.659 8.352 1 80.56 88 GLY A CA 1
ATOM 682 C C . GLY A 1 88 ? -3.201 1.156 9.57 1 80.56 88 GLY A C 1
ATOM 683 O O . GLY A 1 88 ? -3.75 0.36 10.336 1 80.56 88 GLY A O 1
ATOM 684 N N . TYR A 1 89 ? -3.236 2.459 9.75 1 85.19 89 TYR A N 1
ATOM 685 C CA . TYR A 1 89 ? -3.924 3.039 10.898 1 85.19 89 TYR A CA 1
ATOM 686 C C . TYR A 1 89 ? -5.352 3.43 10.539 1 85.19 89 TYR A C 1
ATOM 688 O O . TYR A 1 89 ? -6.305 2.982 11.18 1 85.19 89 TYR A O 1
ATOM 696 N N . TRP A 1 90 ? -5.555 4.309 9.555 1 88.69 90 TRP A N 1
ATOM 697 C CA . TRP A 1 90 ? -6.832 4.957 9.266 1 88.69 90 TRP A CA 1
ATOM 698 C C . TRP A 1 90 ? -7.801 3.986 8.602 1 88.69 90 TRP A C 1
ATOM 700 O O . TRP A 1 90 ? -9.008 4.234 8.562 1 88.69 90 TRP A O 1
ATOM 710 N N . GLU A 1 91 ? -7.309 2.904 8.031 1 83.25 91 GLU A N 1
ATOM 711 C CA . GLU A 1 91 ? -8.141 1.963 7.285 1 83.25 91 GLU A CA 1
ATOM 712 C C . GLU A 1 91 ? -8.039 0.556 7.867 1 83.25 91 GLU A C 1
ATOM 714 O O . GLU A 1 91 ? -8.289 -0.43 7.168 1 83.25 91 GLU A O 1
ATOM 719 N N . ALA A 1 92 ? -7.629 0.467 9.062 1 74.56 92 ALA A N 1
ATOM 720 C CA . ALA A 1 92 ? -7.387 -0.809 9.727 1 74.56 92 ALA A CA 1
ATOM 721 C C . ALA A 1 92 ? -8.641 -1.675 9.727 1 74.56 92 ALA A C 1
ATOM 723 O O . ALA A 1 92 ? -8.562 -2.9 9.625 1 74.56 92 ALA A O 1
ATOM 724 N N . ASN A 1 93 ? -9.836 -0.996 9.781 1 71.25 93 ASN A N 1
ATOM 725 C CA . ASN A 1 93 ? -11.086 -1.739 9.906 1 71.25 93 ASN A CA 1
ATOM 726 C C . ASN A 1 93 ? -11.992 -1.53 8.688 1 71.25 93 ASN A C 1
ATOM 728 O O . ASN A 1 93 ? -13.211 -1.613 8.797 1 71.25 93 ASN A O 1
ATOM 732 N N . LEU A 1 94 ? -11.445 -1.032 7.566 1 73.56 94 LEU A N 1
ATOM 733 C CA . LEU A 1 94 ? -12.219 -1.013 6.332 1 73.56 94 LEU A CA 1
ATOM 734 C C . LEU A 1 94 ? -12.773 -2.396 6.02 1 73.56 94 LEU A C 1
ATOM 736 O O . LEU A 1 94 ? -12.117 -3.408 6.27 1 73.56 94 LEU A O 1
ATOM 740 N N . PRO A 1 95 ? -14.102 -2.303 5.543 1 66.56 95 PRO A N 1
ATOM 741 C CA . PRO A 1 95 ? -14.727 -3.611 5.34 1 66.56 95 PRO A CA 1
ATOM 742 C C . PRO A 1 95 ? -13.922 -4.516 4.41 1 66.56 95 PRO A C 1
ATOM 744 O O . PRO A 1 95 ? -13.859 -4.262 3.203 1 66.56 95 PRO A O 1
ATOM 747 N N . ARG A 1 96 ? -12.969 -5.086 4.746 1 69.19 96 ARG A N 1
ATOM 748 C CA . ARG A 1 96 ? -12.266 -6.324 4.418 1 69.19 96 ARG A CA 1
ATOM 749 C C . ARG A 1 96 ? -12.562 -7.41 5.445 1 69.19 96 ARG A C 1
ATOM 751 O O . ARG A 1 96 ? -12.898 -7.109 6.594 1 69.19 96 ARG A O 1
ATOM 758 N N . PRO A 1 97 ? -12.875 -8.5 4.77 1 66.69 97 PRO A N 1
ATOM 759 C CA . PRO A 1 97 ? -13.125 -9.461 5.848 1 66.69 97 PRO A CA 1
ATOM 760 C C . PRO A 1 97 ? -12.016 -9.492 6.891 1 66.69 97 PRO A C 1
ATOM 762 O O . PRO A 1 97 ? -10.836 -9.352 6.547 1 66.69 97 PRO A O 1
ATOM 765 N N . PRO A 1 98 ? -12.555 -9.312 8.18 1 65.88 98 PRO A N 1
ATOM 766 C CA . PRO A 1 98 ? -11.523 -9.469 9.203 1 65.88 98 PRO A CA 1
ATOM 767 C C . PRO A 1 98 ? -10.734 -10.766 9.062 1 65.88 98 PRO A C 1
ATOM 769 O O . PRO A 1 98 ? -11.281 -11.781 8.625 1 65.88 98 PRO A O 1
ATOM 772 N N . ASP A 1 99 ? -9.359 -10.633 9.297 1 71.62 99 ASP A N 1
ATOM 773 C CA . ASP A 1 99 ? -8.516 -11.82 9.172 1 71.62 99 ASP A CA 1
ATOM 774 C C . ASP A 1 99 ? -8.953 -12.906 10.156 1 71.62 99 ASP A C 1
ATOM 776 O O . ASP A 1 99 ? -8.531 -14.055 10.047 1 71.62 99 ASP A O 1
ATOM 780 N N . SER A 1 100 ? -9.82 -12.477 11.078 1 73.38 100 SER A N 1
ATOM 781 C CA . SER A 1 100 ? -10.273 -13.422 12.102 1 73.38 100 SER A CA 1
ATOM 782 C C . SER A 1 100 ? -11.445 -14.258 11.602 1 73.38 100 SER A C 1
ATOM 784 O O . SER A 1 100 ? -11.758 -15.305 12.18 1 73.38 100 SER A O 1
ATOM 786 N N . ASP A 1 101 ? -12.109 -13.852 10.656 1 78.12 101 ASP A N 1
ATOM 787 C CA . ASP A 1 101 ? -13.227 -14.594 10.078 1 78.12 101 ASP A CA 1
ATOM 788 C C . ASP A 1 101 ? -12.805 -15.297 8.789 1 78.12 101 ASP A C 1
ATOM 790 O O . ASP A 1 101 ? -12.922 -14.742 7.699 1 78.12 101 ASP A O 1
ATOM 794 N N . MET A 1 102 ? -12.516 -16.578 8.938 1 84.19 102 MET A N 1
ATOM 795 C CA . MET A 1 102 ? -11.945 -17.344 7.832 1 84.19 102 MET A CA 1
ATOM 796 C C . MET A 1 102 ? -12.977 -17.547 6.73 1 84.19 102 MET A C 1
ATOM 798 O O . MET A 1 102 ? -12.633 -17.625 5.551 1 84.19 102 MET A O 1
ATOM 802 N N . GLY A 1 103 ? -14.227 -17.703 7.133 1 84.31 103 GLY A N 1
ATOM 803 C CA . GLY A 1 103 ? -15.273 -17.859 6.137 1 84.31 103 GLY A CA 1
ATOM 804 C C . GLY A 1 103 ? -15.422 -16.656 5.223 1 84.31 103 GLY A C 1
ATOM 805 O O . GLY A 1 103 ? -15.414 -16.797 3.998 1 84.31 103 GLY A O 1
ATOM 806 N N . LEU A 1 104 ? -15.531 -15.555 5.82 1 83.75 104 LEU A N 1
ATOM 807 C CA . LEU A 1 104 ? -15.648 -14.328 5.043 1 83.75 104 LEU A CA 1
ATOM 808 C C . LEU A 1 104 ? -14.383 -14.07 4.23 1 83.75 104 LEU A C 1
ATOM 810 O O . LEU A 1 104 ? -14.461 -13.609 3.092 1 83.75 104 LEU A O 1
ATOM 814 N N . LEU A 1 105 ? -13.273 -14.336 4.82 1 86.19 105 LEU A N 1
ATOM 815 C CA . LEU A 1 105 ? -11.992 -14.148 4.137 1 86.19 105 LEU A CA 1
ATOM 816 C C . LEU A 1 105 ? -11.914 -15.016 2.887 1 86.19 105 LEU A C 1
ATOM 818 O O . LEU A 1 105 ? -11.5 -14.547 1.823 1 86.19 105 LEU A O 1
ATOM 822 N N . ARG A 1 106 ? -12.289 -16.25 3.012 1 88.25 106 ARG A N 1
ATOM 823 C CA . ARG A 1 106 ? -12.266 -17.156 1.872 1 88.25 106 ARG A CA 1
ATOM 824 C C . ARG A 1 106 ? -13.203 -16.688 0.77 1 88.25 106 ARG A C 1
ATOM 826 O O . ARG A 1 106 ? -12.875 -16.766 -0.415 1 88.25 106 ARG A O 1
ATOM 833 N N . THR A 1 107 ? -14.32 -16.25 1.224 1 87.81 107 THR A N 1
ATOM 834 C CA . THR A 1 107 ? -15.258 -15.711 0.243 1 87.81 107 THR A CA 1
ATOM 835 C C . THR A 1 107 ? -14.672 -14.5 -0.467 1 87.81 107 THR A C 1
ATOM 837 O O . THR A 1 107 ? -14.789 -14.367 -1.688 1 87.81 107 THR A O 1
ATOM 840 N N . PHE A 1 108 ? -14.062 -13.664 0.277 1 88.44 108 PHE A N 1
ATOM 841 C CA . PHE A 1 108 ? -13.445 -12.469 -0.282 1 88.44 108 PHE A CA 1
ATOM 842 C C . PHE A 1 108 ? -12.344 -12.836 -1.271 1 88.44 108 PHE A C 1
ATOM 844 O O . PHE A 1 108 ? -12.289 -12.289 -2.373 1 88.44 108 PHE A O 1
ATOM 851 N N . ILE A 1 109 ? -11.477 -13.703 -0.888 1 89.12 109 ILE A N 1
ATOM 852 C CA . ILE A 1 109 ? -10.367 -14.141 -1.734 1 89.12 109 ILE A CA 1
ATOM 853 C C . ILE A 1 109 ? -10.914 -14.75 -3.021 1 89.12 109 ILE A C 1
ATOM 855 O O . ILE A 1 109 ? -10.406 -14.484 -4.109 1 89.12 109 ILE A O 1
ATOM 859 N N . THR A 1 110 ? -11.938 -15.609 -2.861 1 91.31 110 THR A N 1
ATOM 860 C CA . THR A 1 110 ? -12.578 -16.203 -4.031 1 91.31 110 THR A CA 1
ATOM 861 C C . THR A 1 110 ? -13.164 -15.125 -4.934 1 91.31 110 THR A C 1
ATOM 863 O O . THR A 1 110 ? -12.977 -15.164 -6.152 1 91.31 110 THR A O 1
ATOM 866 N N . ASP A 1 111 ? -13.859 -14.164 -4.355 1 89.19 111 ASP A N 1
ATOM 867 C CA . ASP A 1 111 ? -14.414 -13.055 -5.129 1 89.19 111 ASP A CA 1
ATOM 868 C C . ASP A 1 111 ? -13.305 -12.25 -5.812 1 89.19 111 ASP A C 1
ATOM 870 O O . ASP A 1 111 ? -13.445 -11.859 -6.969 1 89.19 111 ASP A O 1
ATOM 874 N N . LYS A 1 112 ? -12.25 -12.055 -5.148 1 89.81 112 LYS A N 1
ATOM 875 C CA . LYS A 1 112 ? -11.133 -11.234 -5.617 1 89.81 112 LYS A CA 1
ATOM 876 C C . LYS A 1 112 ? -10.438 -11.891 -6.805 1 89.81 112 LYS A C 1
ATOM 878 O O . LYS A 1 112 ? -10.312 -11.289 -7.871 1 89.81 112 LYS A O 1
ATOM 883 N N . TYR A 1 113 ? -10.031 -13.164 -6.645 1 90.88 113 TYR A N 1
ATOM 884 C CA . TYR A 1 113 ? -9.125 -13.742 -7.629 1 90.88 113 TYR A CA 1
ATOM 885 C C . TYR A 1 113 ? -9.883 -14.609 -8.625 1 90.88 113 TYR A C 1
ATOM 887 O O . TYR A 1 113 ? -9.562 -14.633 -9.812 1 90.88 113 TYR A O 1
ATOM 895 N N . VAL A 1 114 ? -10.781 -15.445 -8.109 1 90.94 114 VAL A N 1
ATOM 896 C CA . VAL A 1 114 ? -11.477 -16.406 -8.969 1 90.94 114 VAL A CA 1
ATOM 897 C C . VAL A 1 114 ? -12.562 -15.688 -9.766 1 90.94 114 VAL A C 1
ATOM 899 O O . VAL A 1 114 ? -12.594 -15.766 -10.992 1 90.94 114 VAL A O 1
ATOM 902 N N . HIS A 1 115 ? -13.391 -14.875 -9.102 1 90 115 HIS A N 1
ATOM 903 C CA . HIS A 1 115 ? -14.492 -14.203 -9.781 1 90 115 HIS A CA 1
ATOM 904 C C . HIS A 1 115 ? -14.055 -12.844 -10.328 1 90 115 HIS A C 1
ATOM 906 O O . HIS A 1 115 ? -14.805 -12.195 -11.062 1 90 115 HIS A O 1
ATOM 912 N N . ARG A 1 116 ? -12.914 -12.438 -9.984 1 89.38 116 ARG A N 1
ATOM 913 C CA . ARG A 1 116 ? -12.359 -11.172 -10.453 1 89.38 116 ARG A CA 1
ATOM 914 C C . ARG A 1 116 ? -13.336 -10.023 -10.219 1 89.38 116 ARG A C 1
ATOM 916 O O . ARG A 1 116 ? -13.461 -9.133 -11.055 1 89.38 116 ARG A O 1
ATOM 923 N N . ARG A 1 117 ? -13.992 -10.023 -9.109 1 85.56 117 ARG A N 1
ATOM 924 C CA . ARG A 1 117 ? -15.078 -9.094 -8.797 1 85.56 117 ARG A CA 1
ATOM 925 C C . ARG A 1 117 ? -14.555 -7.664 -8.703 1 85.56 117 ARG A C 1
ATOM 927 O O . ARG A 1 117 ? -15.258 -6.719 -9.062 1 85.56 117 ARG A O 1
ATOM 934 N N . TYR A 1 118 ? -13.398 -7.445 -8.25 1 84.94 118 TYR A N 1
ATOM 935 C CA . TYR A 1 118 ? -12.883 -6.109 -7.957 1 84.94 118 TYR A CA 1
ATOM 936 C C . TYR A 1 118 ? -11.734 -5.754 -8.898 1 84.94 118 TYR A C 1
ATOM 938 O O . TYR A 1 118 ? -11.102 -4.707 -8.75 1 84.94 118 TYR A O 1
ATOM 946 N N . ALA A 1 119 ? -11.414 -6.637 -9.836 1 86.94 119 ALA A N 1
ATOM 947 C CA . ALA A 1 119 ? -10.242 -6.473 -10.695 1 86.94 119 ALA A CA 1
ATOM 948 C C . ALA A 1 119 ? -10.438 -5.324 -11.68 1 86.94 119 ALA A C 1
ATOM 950 O O . ALA A 1 119 ? -11.57 -4.941 -11.977 1 86.94 119 ALA A O 1
ATOM 951 N N . LEU A 1 120 ? -9.328 -4.758 -12.008 1 81.69 120 LEU A N 1
ATOM 952 C CA . LEU A 1 120 ? -9.352 -3.734 -13.047 1 81.69 120 LEU A CA 1
ATOM 953 C C . LEU A 1 120 ? -10.039 -4.25 -14.305 1 81.69 120 LEU A C 1
ATOM 955 O O . LEU A 1 120 ? -9.695 -5.32 -14.812 1 81.69 120 LEU A O 1
ATOM 959 N N . GLN A 1 121 ? -11.148 -3.729 -14.695 1 73.62 121 GLN A N 1
ATOM 960 C CA . GLN A 1 121 ? -12.023 -4.215 -15.758 1 73.62 121 GLN A CA 1
ATOM 961 C C . GLN A 1 121 ? -11.336 -4.121 -17.125 1 73.62 121 GLN A C 1
ATOM 963 O O . GLN A 1 121 ? -11.5 -5 -17.969 1 73.62 121 GLN A O 1
ATOM 968 N N . GLN A 1 122 ? -10.852 -2.926 -17.484 1 61.19 122 GLN A N 1
ATOM 969 C CA . GLN A 1 122 ? -10.391 -2.734 -18.859 1 61.19 122 GLN A CA 1
ATOM 970 C C . GLN A 1 122 ? -9.125 -3.541 -19.125 1 61.19 122 GLN A C 1
ATOM 972 O O . GLN A 1 122 ? -8.57 -3.492 -20.234 1 61.19 122 GLN A O 1
ATOM 977 N N . SER A 1 123 ? -8.797 -4.328 -18.094 1 59.66 123 SER A N 1
ATOM 978 C CA . SER A 1 123 ? -7.492 -4.926 -18.359 1 59.66 123 SER A CA 1
ATOM 979 C C . SER A 1 123 ? -7.633 -6.309 -18.984 1 59.66 123 SER A C 1
ATOM 981 O O . SER A 1 123 ? -8.68 -6.949 -18.859 1 59.66 123 SER A O 1
ATOM 983 N N . SER A 1 124 ? -6.645 -6.633 -19.922 1 69.06 124 SER A N 1
ATOM 984 C CA . SER A 1 124 ? -6.316 -7.926 -20.516 1 69.06 124 SER A CA 1
ATOM 985 C C . SER A 1 124 ? -6.383 -9.039 -19.469 1 69.06 124 SER A C 1
ATOM 987 O O . SER A 1 124 ? -6.785 -8.805 -18.328 1 69.06 124 SER A O 1
ATOM 989 N N . GLU A 1 125 ? -5.984 -10.188 -19.844 1 87.5 125 GLU A N 1
ATOM 990 C CA . GLU A 1 125 ? -5.793 -11.352 -18.984 1 87.5 125 GLU A CA 1
ATOM 991 C C . GLU A 1 125 ? -5.121 -10.969 -17.672 1 87.5 125 GLU A C 1
ATOM 993 O O . GLU A 1 125 ? -4.254 -10.086 -17.641 1 87.5 125 GLU A O 1
ATOM 998 N N . PRO A 1 126 ? -5.609 -11.461 -16.625 1 91.5 126 PRO A N 1
ATOM 999 C CA . PRO A 1 126 ? -4.961 -11.164 -15.344 1 91.5 126 PRO A CA 1
ATOM 1000 C C . PRO A 1 126 ? -3.451 -11.406 -15.383 1 91.5 126 PRO A C 1
ATOM 1002 O O . PRO A 1 126 ? -2.975 -12.242 -16.141 1 91.5 126 PRO A O 1
ATOM 1005 N N . PRO A 1 127 ? -2.762 -10.594 -14.656 1 91.25 127 PRO A N 1
ATOM 1006 C CA . PRO A 1 127 ? -1.329 -10.883 -14.555 1 91.25 127 PRO A CA 1
ATOM 1007 C C . PRO A 1 127 ? -1.044 -12.297 -14.07 1 91.25 127 PRO A C 1
ATOM 1009 O O . PRO A 1 127 ? -1.723 -12.797 -13.164 1 91.25 127 PRO A O 1
ATOM 1012 N N . SER A 1 128 ? -0.164 -12.914 -14.68 1 90.44 128 SER A N 1
ATOM 1013 C CA . SER A 1 128 ? 0.244 -14.273 -14.352 1 90.44 128 SER A CA 1
ATOM 1014 C C . SER A 1 128 ? 1.714 -14.508 -14.68 1 90.44 128 SER A C 1
ATOM 1016 O O . SER A 1 128 ? 2.355 -13.656 -15.305 1 90.44 128 SER A O 1
ATOM 1018 N N . ILE A 1 129 ? 2.123 -15.609 -14.273 1 89.06 129 ILE A N 1
ATOM 1019 C CA . ILE A 1 129 ? 3.518 -15.969 -14.5 1 89.06 129 ILE A CA 1
ATOM 1020 C C . ILE A 1 129 ? 3.785 -16.062 -16 1 89.06 129 ILE A C 1
ATOM 1022 O O . ILE A 1 129 ? 4.914 -15.852 -16.453 1 89.06 129 ILE A O 1
ATOM 1026 N N . ASP A 1 130 ? 2.826 -16.281 -16.766 1 90.19 130 ASP A N 1
ATOM 1027 C CA . ASP A 1 130 ? 2.984 -16.5 -18.188 1 90.19 130 ASP A CA 1
ATOM 1028 C C . ASP A 1 130 ? 3.023 -15.172 -18.953 1 90.19 130 ASP A C 1
ATOM 1030 O O . ASP A 1 130 ? 3.555 -15.094 -20.062 1 90.19 130 ASP A O 1
ATOM 1034 N N . ASN A 1 131 ? 2.502 -14.117 -18.375 1 92.31 131 ASN A N 1
ATOM 1035 C CA . ASN A 1 131 ? 2.338 -12.898 -19.172 1 92.31 131 ASN A CA 1
ATOM 1036 C C . ASN A 1 131 ? 2.91 -11.68 -18.453 1 92.31 131 ASN A C 1
ATOM 1038 O O . ASN A 1 131 ? 2.844 -10.562 -18.969 1 92.31 131 ASN A O 1
ATOM 1042 N N . PHE A 1 132 ? 3.461 -11.812 -17.203 1 90.81 132 PHE A N 1
ATOM 1043 C CA . PHE A 1 132 ? 3.836 -10.68 -16.359 1 90.81 132 PHE A CA 1
ATOM 1044 C C . PHE A 1 132 ? 4.875 -9.812 -17.078 1 90.81 132 PHE A C 1
ATOM 1046 O O . PHE A 1 132 ? 4.93 -8.602 -16.859 1 90.81 132 PHE A O 1
ATOM 1053 N N . ALA A 1 133 ? 5.746 -10.367 -17.875 1 88.94 133 ALA A N 1
ATOM 1054 C CA . ALA A 1 133 ? 6.82 -9.625 -18.516 1 88.94 133 ALA A CA 1
ATOM 1055 C C . ALA A 1 133 ? 6.258 -8.555 -19.453 1 88.94 133 ALA A C 1
ATOM 1057 O O . ALA A 1 133 ? 6.895 -7.523 -19.688 1 88.94 133 ALA A O 1
ATOM 1058 N N . ALA A 1 134 ? 5.082 -8.711 -19.953 1 87.94 134 ALA A N 1
ATOM 1059 C CA . ALA A 1 134 ? 4.477 -7.773 -20.891 1 87.94 134 ALA A CA 1
ATOM 1060 C C . ALA A 1 134 ? 3.207 -7.16 -20.297 1 87.94 134 ALA A C 1
ATOM 1062 O O . ALA A 1 134 ? 2.602 -6.273 -20.922 1 87.94 134 ALA A O 1
ATOM 1063 N N . HIS A 1 135 ? 2.826 -7.648 -19.219 1 89.19 135 HIS A N 1
ATOM 1064 C CA . HIS A 1 135 ? 1.568 -7.16 -18.672 1 89.19 135 HIS A CA 1
ATOM 1065 C C . HIS A 1 135 ? 1.685 -5.703 -18.234 1 89.19 135 HIS A C 1
ATOM 1067 O O . HIS A 1 135 ? 2.631 -5.336 -17.531 1 89.19 135 HIS A O 1
ATOM 1073 N N . PRO A 1 136 ? 0.743 -4.887 -18.547 1 83 136 PRO A N 1
ATOM 1074 C CA . PRO A 1 136 ? 0.843 -3.455 -18.234 1 83 136 PRO A CA 1
ATOM 1075 C C . PRO A 1 136 ? 0.981 -3.176 -16.75 1 83 136 PRO A C 1
ATOM 1077 O O . PRO A 1 136 ? 1.625 -2.199 -16.344 1 83 136 PRO A O 1
ATOM 1080 N N . VAL A 1 137 ? 0.398 -4 -15.938 1 81 137 VAL A N 1
ATOM 1081 C CA . VAL A 1 137 ? 0.433 -3.809 -14.492 1 81 137 VAL A CA 1
ATOM 1082 C C . VAL A 1 137 ? 1.843 -4.074 -13.969 1 81 137 VAL A C 1
ATOM 1084 O O . VAL A 1 137 ? 2.281 -3.449 -13.008 1 81 137 VAL A O 1
ATOM 1087 N N . CYS A 1 138 ? 2.582 -5.023 -14.633 1 84.81 138 CYS A N 1
ATOM 1088 C CA . CYS A 1 138 ? 3.883 -5.453 -14.133 1 84.81 138 CYS A CA 1
ATOM 1089 C C . CYS A 1 138 ? 5.004 -4.617 -14.742 1 84.81 138 CYS A C 1
ATOM 1091 O O . CYS A 1 138 ? 6.102 -4.551 -14.188 1 84.81 138 CYS A O 1
ATOM 1093 N N . VAL A 1 139 ? 4.891 -4.359 -16.109 1 74.5 139 VAL A N 1
ATOM 1094 C CA . VAL A 1 139 ? 5.949 -3.598 -16.766 1 74.5 139 VAL A CA 1
ATOM 1095 C C . VAL A 1 139 ? 5.828 -2.121 -16.391 1 74.5 139 VAL A C 1
ATOM 1097 O O . VAL A 1 139 ? 6.836 -1.422 -16.266 1 74.5 139 VAL A O 1
ATOM 1100 N N . ASP A 1 140 ? 4.723 -1.431 -17.219 1 53.38 140 ASP A N 1
ATOM 1101 C CA . ASP A 1 140 ? 4.621 0.024 -17.156 1 53.38 140 ASP A CA 1
ATOM 1102 C C . ASP A 1 140 ? 3.584 0.458 -16.125 1 53.38 140 ASP A C 1
ATOM 1104 O O . ASP A 1 140 ? 3.164 1.617 -16.109 1 53.38 140 ASP A O 1
ATOM 1108 N N . VAL A 1 141 ? 2.643 -0.463 -15.812 1 42.97 141 VAL A N 1
ATOM 1109 C CA . VAL A 1 141 ? 1.253 -0.018 -15.828 1 42.97 141 VAL A CA 1
ATOM 1110 C C . VAL A 1 141 ? 1.117 1.274 -15.023 1 42.97 141 VAL A C 1
ATOM 1112 O O . VAL A 1 141 ? 1.126 1.251 -13.789 1 42.97 141 VAL A O 1
ATOM 1115 N N . CYS A 1 142 ? 1.813 2.293 -15.305 1 37.56 142 CYS A N 1
ATOM 1116 C CA . CYS A 1 142 ? 1.041 3.498 -15.023 1 37.56 142 CYS A CA 1
ATOM 1117 C C . CYS A 1 142 ? -0.38 3.371 -15.555 1 37.56 142 CYS A C 1
ATOM 1119 O O . CYS A 1 142 ? -0.584 3.271 -16.766 1 37.56 142 CYS A O 1
ATOM 1121 N N . VAL A 1 143 ? -1.301 2.508 -15.391 1 32.75 143 VAL A N 1
ATOM 1122 C CA . VAL A 1 143 ? -2.652 2.562 -15.938 1 32.75 143 VAL A CA 1
ATOM 1123 C C . VAL A 1 143 ? -2.926 3.953 -16.516 1 32.75 143 VAL A C 1
ATOM 1125 O O . VAL A 1 143 ? -2.451 4.957 -15.969 1 32.75 143 VAL A O 1
ATOM 1128 N N . GLY A 1 144 ? -3.498 4.008 -17.906 1 32.03 144 GLY A N 1
ATOM 1129 C CA . GLY A 1 144 ? -3.848 5.047 -18.859 1 32.03 144 GLY A CA 1
ATOM 1130 C C . GLY A 1 144 ? -4.703 6.145 -18.25 1 32.03 144 GLY A C 1
ATOM 1131 O O . GLY A 1 144 ? -5.93 6.039 -18.234 1 32.03 144 GLY A O 1
ATOM 1132 N N . GLY A 1 145 ? -4.801 6.738 -17.234 1 28.73 145 GLY A N 1
ATOM 1133 C CA . GLY A 1 145 ? -5.578 7.945 -17.453 1 28.73 145 GLY A CA 1
ATOM 1134 C C . GLY A 1 145 ? -5.27 8.609 -18.797 1 28.73 145 GLY A C 1
ATOM 1135 O O . GLY A 1 145 ? -4.211 8.367 -19.375 1 28.73 145 GLY A O 1
ATOM 1136 N N . GLY A 1 146 ? -6.359 8.844 -19.812 1 27.45 146 GLY A N 1
ATOM 1137 C CA . GLY A 1 146 ? -6.355 9.586 -21.062 1 27.45 146 GLY A CA 1
ATOM 1138 C C . GLY A 1 146 ? -5.164 10.508 -21.203 1 27.45 146 GLY A C 1
ATOM 1139 O O . GLY A 1 146 ? -4.094 10.086 -21.656 1 27.45 146 GLY A O 1
ATOM 1140 N N . GLY A 1 147 ? -5.652 11.914 -21.344 1 25.25 147 GLY A N 1
ATOM 1141 C CA . GLY A 1 147 ? -5.148 13.07 -22.078 1 25.25 147 GLY A CA 1
ATOM 1142 C C . GLY A 1 147 ? -3.656 13.281 -21.891 1 25.25 147 GLY A C 1
ATOM 1143 O O . GLY A 1 147 ? -2.99 12.492 -21.219 1 25.25 147 GLY A O 1
ATOM 1144 N N . GLY A 1 148 ? -3.375 14.711 -21.703 1 24.59 148 GLY A N 1
ATOM 1145 C CA . GLY A 1 148 ? -2.379 15.766 -21.797 1 24.59 148 GLY A CA 1
ATOM 1146 C C . GLY A 1 148 ? -1.149 15.492 -20.938 1 24.59 148 GLY A C 1
ATOM 1147 O O . GLY A 1 148 ? -1.257 14.953 -19.844 1 24.59 148 GLY A O 1
ATOM 1148 N N . ALA A 1 149 ? 0.028 15.18 -21.562 1 27.53 149 ALA A N 1
ATOM 1149 C CA . ALA A 1 149 ? 1.437 15.367 -21.234 1 27.53 149 ALA A CA 1
ATOM 1150 C C . ALA A 1 149 ? 1.608 16.5 -20.203 1 27.53 149 ALA A C 1
ATOM 1152 O O . ALA A 1 149 ? 2.721 16.984 -20 1 27.53 149 ALA A O 1
ATOM 1153 N N . SER A 1 150 ? 0.495 17.234 -20.141 1 26.06 150 SER A N 1
ATOM 1154 C CA . SER A 1 150 ? 0.788 18.562 -19.641 1 26.06 150 SER A CA 1
ATOM 1155 C C . SER A 1 150 ? 1.782 18.531 -18.484 1 26.06 150 SER A C 1
ATOM 1157 O O . SER A 1 150 ? 2.113 17.453 -17.984 1 26.06 150 SER A O 1
ATOM 1159 N N . SER A 1 151 ? 1.421 19.562 -17.609 1 26.86 151 SER A N 1
ATOM 1160 C CA . SER A 1 151 ? 1.667 20.766 -16.844 1 26.86 151 SER A CA 1
ATOM 1161 C C . SER A 1 151 ? 2.062 20.438 -15.398 1 26.86 151 SER A C 1
ATOM 1163 O O . SER A 1 151 ? 2.369 21.344 -14.617 1 26.86 151 SER A O 1
ATOM 1165 N N . TRP A 1 152 ? 1.596 19.375 -14.914 1 26.67 152 TRP A N 1
ATOM 1166 C CA . TRP A 1 152 ? 1.674 19.891 -13.547 1 26.67 152 TRP A CA 1
ATOM 1167 C C . TRP A 1 152 ? 3.113 19.875 -13.039 1 26.67 152 TRP A C 1
ATOM 1169 O O . TRP A 1 152 ? 3.359 20.047 -11.852 1 26.67 152 TRP A O 1
ATOM 1179 N N . TRP A 1 153 ? 4.105 19.141 -13.906 1 31.27 153 TRP A N 1
ATOM 1180 C CA . TRP A 1 153 ? 5.398 19.578 -13.391 1 31.27 153 TRP A CA 1
ATOM 1181 C C . TRP A 1 153 ? 5.676 21.031 -13.75 1 31.27 153 TRP A C 1
ATOM 1183 O O . TRP A 1 153 ? 6.836 21.453 -13.797 1 31.27 153 TRP A O 1
ATOM 1193 N N . PHE A 1 154 ? 4.668 21.844 -14.18 1 29.28 154 PHE A N 1
ATOM 1194 C CA . PHE A 1 154 ? 4.473 23.219 -14.625 1 29.28 154 PHE A CA 1
ATOM 1195 C C . PHE A 1 154 ? 5.223 24.203 -13.727 1 29.28 154 PHE A C 1
ATOM 1197 O O . PHE A 1 154 ? 5.77 25.203 -14.203 1 29.28 154 PHE A O 1
ATOM 1204 N N . LEU A 1 155 ? 5.152 24.125 -12.43 1 27.22 155 LEU A N 1
ATOM 1205 C CA . LEU A 1 155 ? 5.797 25.297 -11.867 1 27.22 155 LEU A CA 1
ATOM 1206 C C . LEU A 1 155 ? 7.281 25.328 -12.219 1 27.22 155 LEU A C 1
ATOM 1208 O O . LEU A 1 155 ? 7.914 26.391 -12.164 1 27.22 155 LEU A O 1
ATOM 1212 N N . MET A 1 156 ? 7.859 24.234 -12.469 1 27.23 156 MET A N 1
ATOM 1213 C CA . MET A 1 156 ? 9.281 24.578 -12.508 1 27.23 156 MET A CA 1
ATOM 1214 C C . MET A 1 156 ? 9.664 25.156 -13.859 1 27.23 156 MET A C 1
ATOM 1216 O O . MET A 1 156 ? 10.844 25.438 -14.109 1 27.23 156 MET A O 1
ATOM 1220 N N . HIS A 1 157 ? 8.828 25.234 -14.758 1 28.47 157 HIS A N 1
ATOM 1221 C CA . HIS A 1 157 ? 9.461 25.625 -16.016 1 28.47 157 HIS A CA 1
ATOM 1222 C C . HIS A 1 157 ? 9.859 27.094 -15.984 1 28.47 157 HIS A C 1
ATOM 1224 O O . HIS A 1 157 ? 10.016 27.719 -17.047 1 28.47 157 HIS A O 1
ATOM 1230 N N . HIS A 1 158 ? 9.695 27.938 -14.969 1 25.78 158 HIS A N 1
ATOM 1231 C CA . HIS A 1 158 ? 10.125 29.266 -15.391 1 25.78 158 HIS A CA 1
ATOM 1232 C C . HIS A 1 158 ? 11.578 29.266 -15.836 1 25.78 158 HIS A C 1
ATOM 1234 O O . HIS A 1 158 ? 12.453 28.781 -15.109 1 25.78 158 HIS A O 1
ATOM 1240 N N . LYS A 1 159 ? 11.805 29.234 -17.078 1 27.06 159 LYS A N 1
ATOM 1241 C CA . LYS A 1 159 ? 13 29.656 -17.812 1 27.06 159 LYS A CA 1
ATOM 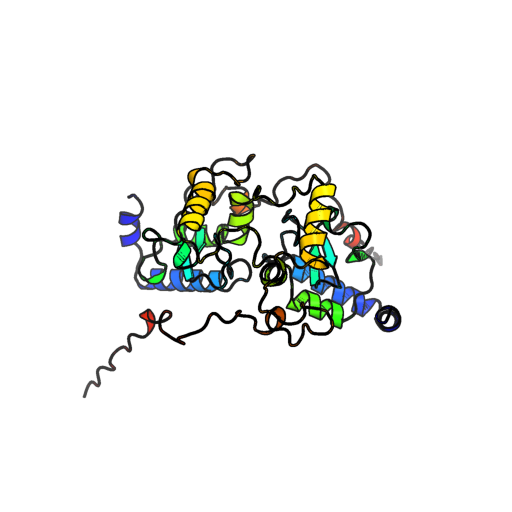1242 C C . LYS A 1 159 ? 13.562 30.953 -17.266 1 27.06 159 LYS A C 1
ATOM 1244 O O . LYS A 1 159 ? 12.836 31.953 -17.125 1 27.06 159 LYS A O 1
ATOM 1249 N N . TYR A 1 160 ? 14.516 31.016 -16.359 1 23.16 160 TYR A N 1
ATOM 1250 C CA . TYR A 1 160 ? 15.297 32.219 -16.156 1 23.16 160 TYR A CA 1
ATOM 1251 C C . TYR A 1 160 ? 15.75 32.812 -17.484 1 23.16 160 TYR A C 1
ATOM 1253 O O . TYR A 1 160 ? 16.203 32.094 -18.375 1 23.16 160 TYR A O 1
ATOM 1261 N N . PRO A 1 161 ? 15.117 33.875 -17.953 1 26.5 161 PRO A N 1
ATOM 1262 C CA . PRO A 1 161 ? 15.641 34.719 -19.047 1 26.5 161 PRO A CA 1
ATOM 1263 C C . PRO A 1 161 ? 17.141 34.938 -18.922 1 26.5 161 PRO A C 1
ATOM 1265 O O . PRO A 1 161 ? 17.672 35.094 -17.812 1 26.5 161 PRO A O 1
ATOM 1268 N N . SER A 1 162 ? 17.938 34.281 -19.688 1 25.81 162 SER A N 1
ATOM 1269 C CA . SER A 1 162 ? 19.344 34.625 -19.891 1 25.81 162 SER A CA 1
ATOM 1270 C C . SER A 1 162 ? 19.516 36.094 -20.125 1 25.81 162 SER A C 1
ATOM 1272 O O . SER A 1 162 ? 18.859 36.688 -21 1 25.81 162 SER A O 1
ATOM 1274 N N . ASN A 1 163 ? 19.625 37 -19.125 1 24.61 163 ASN A N 1
ATOM 1275 C CA . ASN A 1 163 ? 20.172 38.344 -19.25 1 24.61 163 ASN A CA 1
ATOM 1276 C C . ASN A 1 163 ? 21.422 38.344 -20.125 1 24.61 163 ASN A C 1
ATOM 1278 O O . ASN A 1 163 ? 22.406 37.625 -19.828 1 24.61 163 ASN A O 1
ATOM 1282 N N . GLY A 1 164 ? 21.297 38.156 -21.516 1 21.05 164 GLY A N 1
ATOM 1283 C CA . GLY A 1 164 ? 22.328 38.625 -22.422 1 21.05 164 GLY A CA 1
ATOM 1284 C C . GLY A 1 164 ? 22.844 40.031 -22.078 1 21.05 164 GLY A C 1
ATOM 1285 O O . GLY A 1 164 ? 22.078 41 -22.109 1 21.05 164 GLY A O 1
ATOM 1286 N N . ILE A 1 165 ? 23.719 40.156 -21.062 1 23.91 165 ILE A N 1
ATOM 1287 C CA . ILE A 1 165 ? 24.625 41.281 -20.953 1 23.91 165 ILE A CA 1
ATOM 1288 C C . ILE A 1 165 ? 25.438 41.438 -22.234 1 23.91 165 ILE A C 1
ATOM 1290 O O . ILE A 1 165 ? 26.219 40.562 -22.578 1 23.91 165 ILE A O 1
ATOM 1294 N N . SER A 1 166 ? 24.672 41.656 -23.438 1 20.47 166 SER A N 1
ATOM 1295 C CA . SER A 1 166 ? 25.375 42.656 -24.234 1 20.47 166 SER A CA 1
ATOM 1296 C C . SER A 1 166 ? 25.125 44.062 -23.719 1 20.47 166 SER A C 1
ATOM 1298 O O . SER A 1 166 ? 24.031 44.344 -23.219 1 20.47 166 SER A O 1
ATOM 1300 N N . MET B 1 1 ? 1.359 -28.344 -13.461 1 42.5 1 MET B N 1
ATOM 1301 C CA . MET B 1 1 ? 2.15 -29.547 -13.719 1 42.5 1 MET B CA 1
ATOM 1302 C C . MET B 1 1 ? 3.543 -29.188 -14.227 1 42.5 1 MET B C 1
ATOM 1304 O O . MET B 1 1 ? 4.527 -29.812 -13.852 1 42.5 1 MET B O 1
ATOM 1308 N N . ALA B 1 2 ? 3.516 -28.172 -15.25 1 50 2 ALA B N 1
ATOM 1309 C CA . ALA B 1 2 ? 4.738 -27.875 -15.992 1 50 2 ALA B CA 1
ATOM 1310 C C . ALA B 1 2 ? 5.828 -27.359 -15.062 1 50 2 ALA B C 1
ATOM 1312 O O . ALA B 1 2 ? 7.02 -27.578 -15.312 1 50 2 ALA B O 1
ATOM 1313 N N . PHE B 1 3 ? 5.527 -26.953 -13.867 1 56.78 3 PHE B N 1
ATOM 1314 C CA . PHE B 1 3 ? 6.559 -26.328 -13.039 1 56.78 3 PHE B CA 1
ATOM 1315 C C . PHE B 1 3 ? 7.398 -27.391 -12.336 1 56.78 3 PHE B C 1
ATOM 1317 O O . PHE B 1 3 ? 8.57 -27.156 -12.023 1 56.78 3 PHE B O 1
ATOM 1324 N N . ARG B 1 4 ? 6.777 -28.531 -12.219 1 56.69 4 ARG B N 1
ATOM 1325 C CA . ARG B 1 4 ? 7.453 -29.531 -11.398 1 56.69 4 ARG B CA 1
ATOM 1326 C C . ARG B 1 4 ? 8.773 -29.969 -12.031 1 56.69 4 ARG B C 1
ATOM 1328 O O . ARG B 1 4 ? 9.797 -30.031 -11.359 1 56.69 4 ARG B O 1
ATOM 1335 N N . ASN B 1 5 ? 8.758 -30.25 -13.266 1 59.88 5 ASN B N 1
ATOM 1336 C CA . ASN B 1 5 ? 9.953 -30.734 -13.945 1 59.88 5 ASN B CA 1
ATOM 1337 C C . ASN B 1 5 ? 11.039 -29.656 -13.992 1 59.88 5 ASN B C 1
ATOM 1339 O O . ASN B 1 5 ? 12.219 -29.953 -13.82 1 59.88 5 ASN B O 1
ATOM 1343 N N . GLN B 1 6 ? 10.75 -28.469 -14.016 1 73.19 6 GLN B N 1
ATOM 1344 C CA . GLN B 1 6 ? 11.703 -27.375 -14.141 1 73.19 6 GLN B CA 1
ATOM 1345 C C . GLN B 1 6 ? 12.383 -27.078 -12.805 1 73.19 6 GLN B C 1
ATOM 1347 O O . GLN B 1 6 ? 13.523 -26.625 -12.773 1 73.19 6 GLN B O 1
ATOM 1352 N N . LYS B 1 7 ? 11.75 -27.562 -11.758 1 78.81 7 LYS B N 1
ATOM 1353 C CA . LYS B 1 7 ? 12.289 -27.266 -10.43 1 78.81 7 LYS B CA 1
ATOM 1354 C C . LYS B 1 7 ? 13.453 -28.188 -10.086 1 78.81 7 LYS B C 1
ATOM 1356 O O . LYS B 1 7 ? 14.305 -27.828 -9.266 1 78.81 7 LYS B O 1
ATOM 1361 N N . LEU B 1 8 ? 13.453 -29.25 -10.82 1 79.44 8 LEU B N 1
ATOM 1362 C CA . LEU B 1 8 ? 14.547 -30.188 -10.602 1 79.44 8 LEU B CA 1
ATOM 1363 C C . LEU B 1 8 ? 15.867 -29.594 -11.102 1 79.44 8 LEU B C 1
ATOM 1365 O O . LEU B 1 8 ? 16.938 -30.016 -10.672 1 79.44 8 LEU B O 1
ATOM 1369 N N . SER B 1 9 ? 15.805 -28.609 -12.008 1 84.19 9 SER B N 1
ATOM 1370 C CA . SER B 1 9 ? 17 -28.016 -12.594 1 84.19 9 SER B CA 1
ATOM 1371 C C . SER B 1 9 ? 17.578 -26.922 -11.688 1 84.19 9 SER B C 1
ATOM 1373 O O . SER B 1 9 ? 18.703 -26.469 -11.898 1 84.19 9 SER B O 1
ATOM 1375 N N . VAL B 1 10 ? 16.859 -26.578 -10.594 1 86.88 10 VAL B N 1
ATOM 1376 C CA . VAL B 1 10 ? 17.312 -25.516 -9.703 1 86.88 10 VAL B CA 1
ATOM 1377 C C . VAL B 1 10 ? 18.203 -26.109 -8.609 1 86.88 10 VAL B C 1
ATOM 1379 O O . VAL B 1 10 ? 17.75 -26.969 -7.84 1 86.88 10 VAL B O 1
ATOM 1382 N N . SER B 1 11 ? 19.438 -25.688 -8.555 1 89.56 11 SER B N 1
ATOM 1383 C CA . SER B 1 11 ? 20.359 -26.141 -7.523 1 89.56 11 SER B CA 1
ATOM 1384 C C . SER B 1 11 ? 19.969 -25.594 -6.152 1 89.56 11 SER B C 1
ATOM 1386 O O . SER B 1 11 ? 19.188 -24.656 -6.055 1 89.56 11 SER B O 1
ATOM 1388 N N . ALA B 1 12 ? 20.547 -26.281 -5.074 1 88.31 12 ALA B N 1
ATOM 1389 C CA . ALA B 1 12 ? 20.297 -25.828 -3.709 1 88.31 12 ALA B CA 1
ATOM 1390 C C . ALA B 1 12 ? 20.812 -24.406 -3.502 1 88.31 12 ALA B C 1
ATOM 1392 O O . ALA B 1 12 ? 20.172 -23.594 -2.836 1 88.31 12 ALA B O 1
ATOM 1393 N N . GLN B 1 13 ? 21.984 -24.156 -4.098 1 91.56 13 GLN B N 1
ATOM 1394 C CA . GLN B 1 13 ? 22.594 -22.828 -3.975 1 91.56 13 GLN B CA 1
ATOM 1395 C C . GLN B 1 13 ? 21.719 -21.781 -4.652 1 91.56 13 GLN B C 1
ATOM 1397 O O . GLN B 1 13 ? 21.516 -20.688 -4.105 1 91.56 13 GLN B O 1
ATOM 1402 N N . GLN B 1 14 ? 21.25 -22.031 -5.859 1 91.44 14 GLN B N 1
ATOM 1403 C CA . GLN B 1 14 ? 20.391 -21.094 -6.582 1 91.44 14 GLN B CA 1
ATOM 1404 C C . GLN B 1 14 ? 19.078 -20.844 -5.824 1 91.44 14 GLN B C 1
ATOM 1406 O O . GLN B 1 14 ? 18.594 -19.719 -5.777 1 91.44 14 GLN B O 1
ATOM 1411 N N . ASN B 1 15 ? 18.516 -21.875 -5.254 1 89 15 ASN B N 1
ATOM 1412 C CA . ASN B 1 15 ? 17.281 -21.719 -4.488 1 89 15 ASN B CA 1
ATOM 1413 C C . ASN B 1 15 ? 17.5 -20.812 -3.273 1 89 15 ASN B C 1
ATOM 1415 O O . ASN B 1 15 ? 16.609 -20.031 -2.918 1 89 15 ASN B O 1
ATOM 1419 N N . ASP B 1 16 ? 18.672 -20.969 -2.658 1 88.5 16 ASP B N 1
ATOM 1420 C CA . ASP B 1 16 ? 19 -20.109 -1.525 1 88.5 16 ASP B CA 1
ATOM 1421 C C . ASP B 1 16 ? 19.047 -18.641 -1.949 1 88.5 16 ASP B C 1
ATOM 1423 O O . ASP B 1 16 ? 18.594 -17.75 -1.207 1 88.5 16 ASP B O 1
ATOM 1427 N N . VAL B 1 17 ? 19.625 -18.406 -3.086 1 91.75 17 VAL B N 1
ATOM 1428 C CA . VAL B 1 17 ? 19.672 -17.062 -3.627 1 91.75 17 VAL B CA 1
ATOM 1429 C C . VAL B 1 17 ? 18.266 -16.547 -3.863 1 91.75 17 VAL B C 1
ATOM 1431 O O . VAL B 1 17 ? 17.938 -15.398 -3.521 1 91.75 17 VAL B O 1
ATOM 1434 N N . HIS B 1 18 ? 17.406 -17.328 -4.465 1 88.38 18 HIS B N 1
ATOM 1435 C CA . HIS B 1 18 ? 16.031 -16.938 -4.738 1 88.38 18 HIS B CA 1
ATOM 1436 C C . HIS B 1 18 ? 15.289 -16.609 -3.449 1 88.38 18 HIS B C 1
ATOM 1438 O O . HIS B 1 18 ? 14.562 -15.602 -3.387 1 88.38 18 HIS B O 1
ATOM 1444 N N . LYS B 1 19 ? 15.523 -17.359 -2.428 1 86.56 19 LYS B N 1
ATOM 1445 C CA . LYS B 1 19 ? 14.875 -17.109 -1.142 1 86.56 19 LYS B CA 1
ATOM 1446 C C . LYS B 1 19 ? 15.336 -15.789 -0.538 1 86.56 19 LYS B C 1
ATOM 1448 O O . LYS B 1 19 ? 14.539 -15.062 0.067 1 86.56 19 LYS B O 1
ATOM 1453 N N . ARG B 1 20 ? 16.578 -15.484 -0.694 1 89.75 20 ARG B N 1
ATOM 1454 C CA . ARG B 1 20 ? 17.094 -14.211 -0.218 1 89.75 20 ARG B CA 1
ATOM 1455 C C . ARG B 1 20 ? 16.438 -13.047 -0.959 1 89.75 20 ARG B C 1
ATOM 1457 O O . ARG B 1 20 ? 16.125 -12.016 -0.357 1 89.75 20 ARG B O 1
ATOM 1464 N N . ILE B 1 21 ? 16.25 -13.234 -2.252 1 90 21 ILE B N 1
ATOM 1465 C CA . ILE B 1 21 ? 15.586 -12.211 -3.047 1 90 21 ILE B CA 1
ATOM 1466 C C . ILE B 1 21 ? 14.164 -12 -2.543 1 90 21 ILE B C 1
ATOM 1468 O O . ILE B 1 21 ? 13.727 -10.867 -2.34 1 90 21 ILE B O 1
ATOM 1472 N N . LEU B 1 22 ? 13.453 -13.047 -2.322 1 90.12 22 LEU B N 1
ATOM 1473 C CA . LEU B 1 22 ? 12.07 -12.961 -1.855 1 90.12 22 LEU B CA 1
ATOM 1474 C C . LEU B 1 22 ? 12 -12.289 -0.491 1 90.12 22 LEU B C 1
ATOM 1476 O O . LEU B 1 22 ? 11.109 -11.469 -0.247 1 90.12 22 LEU B O 1
ATOM 1480 N N . THR B 1 23 ? 12.961 -12.594 0.326 1 89.12 23 THR B N 1
ATOM 1481 C CA . THR B 1 23 ? 13.031 -11.945 1.63 1 89.12 23 THR B CA 1
ATOM 1482 C C . THR B 1 23 ? 13.258 -10.445 1.477 1 89.12 23 THR B C 1
ATOM 1484 O O . THR B 1 23 ? 12.672 -9.641 2.207 1 89.12 23 THR B O 1
ATOM 1487 N N . GLY B 1 24 ? 14.141 -10.102 0.604 1 88.56 24 GLY B N 1
ATOM 1488 C CA . GLY B 1 24 ? 14.359 -8.695 0.311 1 88.56 24 GLY B CA 1
ATO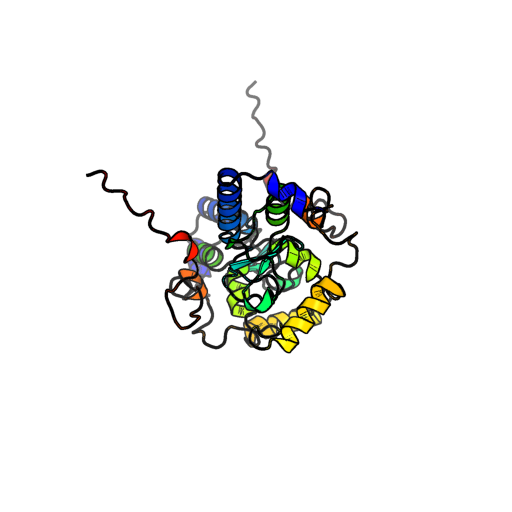M 1489 C C . GLY B 1 24 ? 13.109 -7.984 -0.173 1 88.56 24 GLY B C 1
ATOM 1490 O O . GLY B 1 24 ? 12.852 -6.84 0.211 1 88.56 24 GLY B O 1
ATOM 1491 N N . LEU B 1 25 ? 12.32 -8.633 -0.975 1 88.44 25 LEU B N 1
ATOM 1492 C CA . LEU B 1 25 ? 11.078 -8.062 -1.479 1 88.44 25 LEU B CA 1
ATOM 1493 C C . LEU B 1 25 ? 10.078 -7.852 -0.345 1 88.44 25 LEU B C 1
ATOM 1495 O O . LEU B 1 25 ? 9.367 -6.84 -0.317 1 88.44 25 LEU B O 1
ATOM 1499 N N . LEU B 1 26 ? 10.008 -8.781 0.558 1 87.69 26 LEU B N 1
ATOM 1500 C CA . LEU B 1 26 ? 9.086 -8.719 1.686 1 87.69 26 LEU B CA 1
ATOM 1501 C C . LEU B 1 26 ? 9.383 -7.52 2.574 1 87.69 26 LEU B C 1
ATOM 1503 O O . LEU B 1 26 ? 8.5 -7.016 3.27 1 87.69 26 LEU B O 1
ATOM 1507 N N . ARG B 1 27 ? 10.609 -7.047 2.521 1 82.62 27 ARG B N 1
ATOM 1508 C CA . ARG B 1 27 ? 11.031 -5.934 3.365 1 82.62 27 ARG B CA 1
ATOM 1509 C C . ARG B 1 27 ? 10.625 -4.598 2.744 1 82.62 27 ARG B C 1
ATOM 1511 O O . ARG B 1 27 ? 10.672 -3.561 3.408 1 82.62 27 ARG B O 1
ATOM 1518 N N . GLN B 1 28 ? 10.266 -4.703 1.58 1 82.44 28 GLN B N 1
ATOM 1519 C CA . GLN B 1 28 ? 9.797 -3.477 0.944 1 82.44 28 GLN B CA 1
ATOM 1520 C C . GLN B 1 28 ? 8.453 -3.033 1.521 1 82.44 28 GLN B C 1
ATOM 1522 O O . GLN B 1 28 ? 7.594 -3.865 1.811 1 82.44 28 GLN B O 1
ATOM 1527 N N . GLU B 1 29 ? 8.25 -1.742 1.719 1 76.19 29 GLU B N 1
ATOM 1528 C CA . GLU B 1 29 ? 7.062 -1.167 2.344 1 76.19 29 GLU B CA 1
ATOM 1529 C C . GLU B 1 29 ? 5.789 -1.648 1.657 1 76.19 29 GLU B C 1
ATOM 1531 O O . GLU B 1 29 ? 4.789 -1.93 2.318 1 76.19 29 GLU B O 1
ATOM 1536 N N . GLU B 1 30 ? 5.832 -1.8 0.297 1 79.38 30 GLU B N 1
ATOM 1537 C CA . GLU B 1 30 ? 4.652 -2.158 -0.483 1 79.38 30 GLU B CA 1
ATOM 1538 C C . GLU B 1 30 ? 4.211 -3.59 -0.188 1 79.38 30 GLU B C 1
ATOM 1540 O O . GLU B 1 30 ? 3.094 -3.982 -0.531 1 79.38 30 GLU B O 1
ATOM 1545 N N . ASN B 1 31 ? 5.086 -4.336 0.466 1 87.19 31 ASN B N 1
ATOM 1546 C CA . ASN B 1 31 ? 4.805 -5.75 0.681 1 87.19 31 ASN B CA 1
ATOM 1547 C C . ASN B 1 31 ? 4.621 -6.07 2.162 1 87.19 31 ASN B C 1
ATOM 1549 O O . ASN B 1 31 ? 4.457 -7.23 2.537 1 87.19 31 ASN B O 1
ATOM 1553 N N . ARG B 1 32 ? 4.559 -5.109 2.986 1 81.94 32 ARG B N 1
ATOM 1554 C CA . ARG B 1 32 ? 4.57 -5.32 4.43 1 81.94 32 ARG B CA 1
ATOM 1555 C C . ARG B 1 32 ? 3.172 -5.641 4.949 1 81.94 32 ARG B C 1
ATOM 1557 O O . ARG B 1 32 ? 2.99 -5.902 6.141 1 81.94 32 ARG B O 1
ATOM 1564 N N . ARG B 1 33 ? 2.227 -5.516 4.105 1 81.38 33 ARG B N 1
ATOM 1565 C CA . ARG B 1 33 ? 0.862 -5.902 4.453 1 81.38 33 ARG B CA 1
ATOM 1566 C C . ARG B 1 33 ? 0.352 -7.004 3.533 1 81.38 33 ARG B C 1
ATOM 1568 O O . ARG B 1 33 ? 0.636 -7 2.334 1 81.38 33 ARG B O 1
ATOM 1575 N N . CYS B 1 34 ? -0.387 -7.863 4.117 1 87.38 34 CYS B N 1
ATOM 1576 C CA . CYS B 1 34 ? -0.957 -8.984 3.385 1 87.38 34 CYS B CA 1
ATOM 1577 C C . CYS B 1 34 ? -1.734 -8.5 2.166 1 87.38 34 CYS B C 1
ATOM 1579 O O . CYS B 1 34 ? -2.473 -7.52 2.246 1 87.38 34 CYS B O 1
ATOM 1581 N N . ALA B 1 35 ? -1.609 -9.242 1.131 1 89.25 35 ALA B N 1
ATOM 1582 C CA . ALA B 1 35 ? -2.256 -8.867 -0.125 1 89.25 35 ALA B CA 1
ATOM 1583 C C . ALA B 1 35 ? -3.771 -8.992 -0.02 1 89.25 35 ALA B C 1
ATOM 1585 O O . ALA B 1 35 ? -4.508 -8.391 -0.807 1 89.25 35 ALA B O 1
ATOM 1586 N N . ASP B 1 36 ? -4.273 -9.758 0.869 1 88.06 36 ASP B N 1
ATOM 1587 C CA . ASP B 1 36 ? -5.707 -10.039 0.893 1 88.06 36 ASP B CA 1
ATOM 1588 C C . ASP B 1 36 ? -6.375 -9.375 2.092 1 88.06 36 ASP B C 1
ATOM 1590 O O . ASP B 1 36 ? -7.262 -8.539 1.927 1 88.06 36 ASP B O 1
ATOM 1594 N N . CYS B 1 37 ? -5.902 -9.719 3.273 1 81.56 37 CYS B N 1
ATOM 1595 C CA . CYS B 1 37 ? -6.602 -9.203 4.449 1 81.56 37 CYS B CA 1
ATOM 1596 C C . CYS B 1 37 ? -5.926 -7.949 4.98 1 81.56 37 CYS B C 1
ATOM 1598 O O . CYS B 1 37 ? -6.418 -7.328 5.926 1 81.56 37 CYS B O 1
ATOM 1600 N N . HIS B 1 38 ? -4.75 -7.598 4.543 1 80.88 38 HIS B N 1
ATOM 1601 C CA . HIS B 1 38 ? -3.988 -6.395 4.867 1 80.88 38 HIS B CA 1
ATOM 1602 C C . HIS B 1 38 ? -3.463 -6.445 6.297 1 80.88 38 HIS B C 1
ATOM 1604 O O . HIS B 1 38 ? -3.078 -5.414 6.855 1 80.88 38 HIS B O 1
ATOM 1610 N N . ALA B 1 39 ? -3.549 -7.656 6.828 1 75.94 39 ALA B N 1
ATOM 1611 C CA . ALA B 1 39 ? -2.84 -7.809 8.094 1 75.94 39 ALA B CA 1
ATOM 1612 C C . ALA B 1 39 ? -1.351 -7.527 7.93 1 75.94 39 ALA B C 1
ATOM 1614 O O . ALA B 1 39 ? -0.777 -7.789 6.871 1 75.94 39 ALA B O 1
ATOM 1615 N N . ARG B 1 40 ? -0.762 -7.066 8.891 1 75.06 40 ARG B N 1
ATOM 1616 C CA . ARG B 1 40 ? 0.65 -6.703 8.805 1 75.06 40 ARG B CA 1
ATOM 1617 C C . ARG B 1 40 ? 1.532 -7.949 8.797 1 75.06 40 ARG B C 1
ATOM 1619 O O . ARG B 1 40 ? 1.219 -8.945 9.453 1 75.06 40 ARG B O 1
ATOM 1626 N N . GLY B 1 41 ? 2.557 -7.777 8.07 1 79.69 41 GLY B N 1
ATOM 1627 C CA . GLY B 1 41 ? 3.654 -8.727 8.148 1 79.69 41 GLY B CA 1
ATOM 1628 C C . GLY B 1 41 ? 3.338 -10.055 7.484 1 79.69 41 GLY B C 1
ATOM 1629 O O . GLY B 1 41 ? 3.408 -11.109 8.125 1 79.69 41 GLY B O 1
ATOM 1630 N N . PRO B 1 42 ? 3.014 -10.062 6.285 1 87.94 42 PRO B N 1
ATOM 1631 C CA . PRO B 1 42 ? 2.85 -11.344 5.586 1 87.94 42 PRO B CA 1
ATOM 1632 C C . PRO B 1 42 ? 4.148 -12.141 5.504 1 87.94 42 PRO B C 1
ATOM 1634 O O . PRO B 1 42 ? 5.23 -11.562 5.398 1 87.94 42 PRO B O 1
ATOM 1637 N N . THR B 1 43 ? 3.922 -13.508 5.531 1 86.5 43 THR B N 1
ATOM 1638 C CA . THR B 1 43 ? 5.125 -14.328 5.57 1 86.5 43 THR B CA 1
ATOM 1639 C C . THR B 1 43 ? 5.113 -15.359 4.445 1 86.5 43 THR B C 1
ATOM 1641 O O . THR B 1 43 ? 6.082 -16.094 4.262 1 86.5 43 THR B O 1
ATOM 1644 N N . TRP B 1 44 ? 4.094 -15.477 3.752 1 87.12 44 TRP B N 1
ATOM 1645 C CA . TRP B 1 44 ? 3.941 -16.438 2.668 1 87.12 44 TRP B CA 1
ATOM 1646 C C . TRP B 1 44 ? 3.908 -15.742 1.314 1 87.12 44 TRP B C 1
ATOM 1648 O O . TRP B 1 44 ? 3.506 -14.578 1.221 1 87.12 44 TRP B O 1
ATOM 1658 N N . ALA B 1 45 ? 4.367 -16.516 0.302 1 89.62 45 ALA B N 1
ATOM 1659 C CA . ALA B 1 45 ? 4.332 -16 -1.066 1 89.62 45 ALA B CA 1
ATOM 1660 C C . ALA B 1 45 ? 3.5 -16.906 -1.969 1 89.62 45 ALA B C 1
ATOM 1662 O O . ALA B 1 45 ? 3.57 -18.141 -1.86 1 89.62 45 ALA B O 1
ATOM 1663 N N . SER B 1 46 ? 2.715 -16.312 -2.857 1 88.81 46 SER B N 1
ATOM 1664 C CA . SER B 1 46 ? 1.956 -17.047 -3.865 1 88.81 46 SER B CA 1
ATOM 1665 C C . SER B 1 46 ? 2.621 -16.953 -5.234 1 88.81 46 SER B C 1
ATOM 1667 O O . SER B 1 46 ? 2.693 -15.875 -5.82 1 88.81 46 SER B O 1
ATOM 1669 N N . VAL B 1 47 ? 3.045 -18.078 -5.691 1 84.81 47 VAL B N 1
ATOM 1670 C CA . VAL B 1 47 ? 3.721 -18.141 -6.984 1 84.81 47 VAL B CA 1
ATOM 1671 C C . VAL B 1 47 ? 2.748 -17.75 -8.094 1 84.81 47 VAL B C 1
ATOM 1673 O O . VAL B 1 47 ? 3.109 -17.016 -9.016 1 84.81 47 VAL B O 1
ATOM 1676 N N . ASN B 1 48 ? 1.509 -18.141 -8 1 86.06 48 ASN B N 1
ATOM 1677 C CA . ASN B 1 48 ? 0.541 -17.953 -9.078 1 86.06 48 ASN B CA 1
ATOM 1678 C C . ASN B 1 48 ? 0.024 -16.531 -9.133 1 86.06 48 ASN B C 1
ATOM 1680 O O . ASN B 1 48 ? -0.319 -16.031 -10.203 1 86.06 48 ASN B O 1
ATOM 1684 N N . LEU B 1 49 ? 0.088 -15.844 -8.039 1 91.06 49 LEU B N 1
ATOM 1685 C CA . LEU B 1 49 ? -0.479 -14.5 -8 1 91.06 49 LEU B CA 1
ATOM 1686 C C . LEU B 1 49 ? 0.623 -13.445 -7.926 1 91.06 49 LEU B C 1
ATOM 1688 O O . LEU B 1 49 ? 0.376 -12.266 -8.172 1 91.06 49 LEU B O 1
ATOM 1692 N N . GLY B 1 50 ? 1.812 -13.945 -7.516 1 91.75 50 GLY B N 1
ATOM 1693 C CA . GLY B 1 50 ? 2.924 -13.023 -7.375 1 91.75 50 GLY B CA 1
ATOM 1694 C C . GLY B 1 50 ? 2.764 -12.07 -6.207 1 91.75 50 GLY B C 1
ATOM 1695 O O . GLY B 1 50 ? 3.096 -10.883 -6.312 1 91.75 50 GLY B O 1
ATOM 1696 N N . VAL B 1 51 ? 2.188 -12.555 -5.094 1 93.06 51 VAL B N 1
ATOM 1697 C CA . VAL B 1 51 ? 1.915 -11.68 -3.959 1 93.06 51 VAL B CA 1
ATOM 1698 C C . VAL B 1 51 ? 2.41 -12.336 -2.67 1 93.06 51 VAL B C 1
ATOM 1700 O O . VAL B 1 51 ? 2.736 -13.523 -2.654 1 93.06 51 VAL B O 1
ATOM 1703 N N . PHE B 1 52 ? 2.482 -11.516 -1.655 1 91.44 52 PHE B N 1
ATOM 1704 C CA . PHE B 1 52 ? 2.775 -11.977 -0.303 1 91.44 52 PHE B CA 1
ATOM 1705 C C . PHE B 1 52 ? 1.519 -11.961 0.559 1 91.44 52 PHE B C 1
ATOM 1707 O O . PHE B 1 52 ? 0.768 -10.977 0.549 1 91.44 52 PHE B O 1
ATOM 1714 N N . VAL B 1 53 ? 1.292 -13.062 1.269 1 90.62 53 VAL B N 1
ATOM 1715 C CA . VAL B 1 53 ? 0.07 -13.18 2.059 1 90.62 53 VAL B CA 1
ATOM 1716 C C . VAL B 1 53 ? 0.403 -13.719 3.449 1 90.62 53 VAL B C 1
ATOM 1718 O O . VAL B 1 53 ? 1.491 -14.25 3.67 1 90.62 53 VAL B O 1
ATOM 1721 N N . CYS B 1 54 ? -0.49 -13.477 4.348 1 86.69 54 CYS B N 1
ATOM 1722 C CA . CYS B 1 54 ? -0.318 -14 5.699 1 86.69 54 CYS B CA 1
ATOM 1723 C C . CYS B 1 54 ? -0.757 -15.453 5.777 1 86.69 54 CYS B C 1
ATOM 1725 O O . CYS B 1 54 ? -1.242 -16.016 4.793 1 86.69 54 CYS B O 1
ATOM 1727 N N . LEU B 1 55 ? -0.545 -16.062 6.879 1 83.56 55 LEU B N 1
ATOM 1728 C CA . LEU B 1 55 ? -0.855 -17.469 7.098 1 83.56 55 LEU B CA 1
ATOM 1729 C C . LEU B 1 55 ? -2.34 -17.734 6.871 1 83.56 55 LEU B C 1
ATOM 1731 O O . LEU B 1 55 ? -2.701 -18.703 6.199 1 83.56 55 LEU B O 1
ATOM 1735 N N . ASN B 1 56 ? -3.236 -16.891 7.379 1 83.31 56 ASN B N 1
ATOM 1736 C CA . ASN B 1 56 ? -4.676 -17.094 7.297 1 83.31 56 ASN B CA 1
ATOM 1737 C C . ASN B 1 56 ? -5.168 -17.047 5.852 1 83.31 56 ASN B C 1
ATOM 1739 O O . ASN B 1 56 ? -6.051 -17.812 5.461 1 83.31 56 ASN B O 1
ATOM 1743 N N . CYS B 1 57 ? -4.555 -16.188 5.055 1 87.38 57 CYS B N 1
ATOM 1744 C CA . CYS B 1 57 ? -4.996 -15.992 3.678 1 87.38 57 CYS B CA 1
ATOM 1745 C C . CYS B 1 57 ? -4.371 -17.031 2.758 1 87.38 57 CYS B C 1
ATOM 1747 O O . CYS B 1 57 ? -4.879 -17.297 1.664 1 87.38 57 CYS B O 1
ATOM 1749 N N . SER B 1 58 ? -3.213 -17.453 3.057 1 84 58 SER B N 1
ATOM 1750 C CA . SER B 1 58 ? -2.557 -18.453 2.217 1 84 58 SER B CA 1
ATOM 1751 C C . SER B 1 58 ? -3.338 -19.75 2.199 1 84 58 SER B C 1
ATOM 1753 O O . SER B 1 58 ? -3.258 -20.516 1.237 1 84 58 SER B O 1
ATOM 1755 N N . GLY B 1 59 ? -4.27 -19.875 3.053 1 70.31 59 GLY B N 1
ATOM 1756 C CA . GLY B 1 59 ? -4.992 -21.141 3.139 1 70.31 59 GLY B CA 1
ATOM 1757 C C . GLY B 1 59 ? -4.094 -22.344 3.004 1 70.31 59 GLY B C 1
ATOM 1758 O O . GLY B 1 59 ? -2.873 -22.25 3.156 1 70.31 59 GLY B O 1
ATOM 1759 N N . ASP B 1 60 ? -4.676 -23.531 2.762 1 57.16 60 ASP B N 1
ATOM 1760 C CA . ASP B 1 60 ? -4.016 -24.828 2.664 1 57.16 60 ASP B CA 1
ATOM 1761 C C . ASP B 1 60 ? -3.229 -24.953 1.359 1 57.16 60 ASP B C 1
ATOM 1763 O O . ASP B 1 60 ? -2.424 -25.859 1.195 1 57.16 60 ASP B O 1
ATOM 1767 N N . GLU B 1 61 ? -3.537 -24.094 0.384 1 52.91 61 GLU B N 1
ATOM 1768 C CA . GLU B 1 61 ? -2.895 -24.344 -0.903 1 52.91 61 GLU B CA 1
ATOM 1769 C C . GLU B 1 61 ? -1.745 -23.359 -1.145 1 52.91 61 GLU B C 1
ATOM 1771 O O . GLU B 1 61 ? -1.218 -23.281 -2.256 1 52.91 61 GLU B O 1
ATOM 1776 N N . ARG B 1 62 ? -1.491 -22.641 -0.238 1 51.75 62 ARG B N 1
ATOM 1777 C CA . ARG B 1 62 ? -0.466 -21.641 -0.523 1 51.75 62 ARG B CA 1
ATOM 1778 C C . ARG B 1 62 ? 0.929 -22.25 -0.446 1 51.75 62 ARG B C 1
ATOM 1780 O O . ARG B 1 62 ? 1.151 -23.219 0.291 1 51.75 62 ARG B O 1
ATOM 1787 N N . ILE B 1 63 ? 1.726 -22.266 -1.505 1 49.06 63 ILE B N 1
ATOM 1788 C CA . ILE B 1 63 ? 3.121 -22.688 -1.479 1 49.06 63 ILE B CA 1
ATOM 1789 C C . ILE B 1 63 ? 3.924 -21.75 -0.569 1 49.06 63 ILE B C 1
ATOM 1791 O O . ILE B 1 63 ? 3.871 -20.531 -0.718 1 49.06 63 ILE B O 1
ATOM 1795 N N . ASP B 1 64 ? 4.242 -22.156 0.655 1 48.47 64 ASP B N 1
ATOM 1796 C CA . ASP B 1 64 ? 5.082 -21.531 1.669 1 48.47 64 ASP B CA 1
ATOM 1797 C C . ASP B 1 64 ? 6.477 -21.234 1.117 1 48.47 64 ASP B C 1
ATOM 1799 O O . ASP B 1 64 ? 7.059 -22.047 0.41 1 48.47 64 ASP B O 1
ATOM 1803 N N . GLU B 1 65 ? 6.977 -19.906 1.043 1 52.03 65 GLU B N 1
ATOM 1804 C CA . GLU B 1 65 ? 8.344 -19.531 0.718 1 52.03 65 GLU B CA 1
ATOM 1805 C C . GLU B 1 65 ? 9.344 -20.578 1.188 1 52.03 65 GLU B C 1
ATOM 1807 O O . GLU B 1 65 ? 10.328 -20.859 0.503 1 52.03 65 GLU B O 1
ATOM 1812 N N . GLY B 1 66 ? 9.234 -20.938 2.443 1 48.25 66 GLY B N 1
ATOM 1813 C CA . GLY B 1 66 ? 10.328 -21.703 3.027 1 48.25 66 GLY B CA 1
ATOM 1814 C C . GLY B 1 66 ? 10.539 -23.047 2.355 1 48.25 66 GLY B C 1
ATOM 1815 O O . GLY B 1 66 ? 11.664 -23.531 2.271 1 48.25 66 GLY B O 1
ATOM 1816 N N . ARG B 1 67 ? 9.578 -23.75 2.061 1 54.41 67 ARG B N 1
ATOM 1817 C CA . ARG B 1 67 ? 9.883 -25.156 1.788 1 54.41 67 ARG B CA 1
ATOM 1818 C C . ARG B 1 67 ? 9.984 -25.406 0.289 1 54.41 67 ARG B C 1
ATOM 1820 O O . ARG B 1 67 ? 10.641 -26.359 -0.142 1 54.41 67 ARG B O 1
ATOM 1827 N N . ASP B 1 68 ? 9.648 -24.375 -0.552 1 69.25 68 ASP B N 1
ATOM 1828 C CA . ASP B 1 68 ? 9.516 -24.766 -1.954 1 69.25 68 ASP B CA 1
ATOM 1829 C C . ASP B 1 68 ? 10.641 -24.172 -2.797 1 69.25 68 ASP B C 1
ATOM 1831 O O . ASP B 1 68 ? 11.25 -23.172 -2.414 1 69.25 68 ASP B O 1
ATOM 1835 N N . THR B 1 69 ? 11.172 -25.047 -3.596 1 83.81 69 THR B N 1
ATOM 1836 C CA . THR B 1 69 ? 12.109 -24.578 -4.609 1 83.81 69 THR B CA 1
ATOM 1837 C C . THR B 1 69 ? 11.453 -23.547 -5.531 1 83.81 69 THR B C 1
ATOM 1839 O O . THR B 1 69 ? 10.344 -23.781 -6.02 1 83.81 69 THR B O 1
ATOM 1842 N N . TRP B 1 70 ? 12.078 -22.406 -5.668 1 89 70 TRP B N 1
ATOM 1843 C CA . TRP B 1 70 ? 11.562 -21.328 -6.504 1 89 70 TRP B CA 1
ATOM 1844 C C . TRP B 1 70 ? 12.32 -21.266 -7.828 1 89 70 TRP B C 1
ATOM 1846 O O . TRP B 1 70 ? 13.555 -21.219 -7.84 1 89 70 TRP B O 1
ATOM 1856 N N . LEU B 1 71 ? 11.609 -21.312 -8.898 1 89.25 71 LEU B N 1
ATOM 1857 C CA . LEU B 1 71 ? 12.195 -21.094 -10.219 1 89.25 71 LEU B CA 1
ATOM 1858 C C . LEU B 1 71 ? 12.5 -19.625 -10.445 1 89.25 71 LEU B C 1
ATOM 1860 O O . LEU B 1 71 ? 11.852 -18.75 -9.875 1 89.25 71 LEU B O 1
ATOM 1864 N N . PRO B 1 72 ? 13.531 -19.328 -11.328 1 91.5 72 PRO B N 1
ATOM 1865 C CA . PRO B 1 72 ? 13.867 -17.938 -11.625 1 91.5 72 PRO B CA 1
ATOM 1866 C C . PRO B 1 72 ? 12.664 -17.125 -12.117 1 91.5 72 PRO B C 1
ATOM 1868 O O . PRO B 1 72 ? 12.484 -15.977 -11.727 1 91.5 72 PRO B O 1
ATOM 1871 N N . GLU B 1 73 ? 11.867 -17.734 -12.906 1 91.56 73 GLU B N 1
ATOM 1872 C CA . GLU B 1 73 ? 10.719 -17.047 -13.469 1 91.56 73 GLU B CA 1
ATOM 1873 C C . GLU B 1 73 ? 9.688 -16.719 -12.391 1 91.56 73 GLU B C 1
ATOM 1875 O O . GLU B 1 73 ? 9.016 -15.688 -12.453 1 91.56 73 GLU B O 1
ATOM 1880 N N . GLN B 1 74 ? 9.602 -17.594 -11.453 1 89.19 74 GLN B N 1
ATOM 1881 C CA . GLN B 1 74 ? 8.68 -17.375 -10.344 1 89.19 74 GLN B CA 1
ATOM 1882 C C . GLN B 1 74 ? 9.117 -16.188 -9.5 1 89.19 74 GLN B C 1
ATOM 1884 O O . GLN B 1 74 ? 8.297 -15.336 -9.148 1 89.19 74 GLN B O 1
ATOM 1889 N N . VAL B 1 75 ? 10.398 -16.141 -9.227 1 90.81 75 VAL B N 1
ATOM 1890 C CA . VAL B 1 75 ? 10.953 -15.031 -8.469 1 90.81 75 VAL B CA 1
ATOM 1891 C C . VAL B 1 75 ? 10.766 -13.727 -9.234 1 90.81 75 VAL B C 1
ATOM 1893 O O . VAL B 1 75 ? 10.375 -12.711 -8.656 1 90.81 75 VAL B O 1
ATOM 1896 N N . ALA B 1 76 ? 10.984 -13.836 -10.539 1 93 76 ALA B N 1
ATOM 1897 C CA . ALA B 1 76 ? 10.836 -12.656 -11.398 1 93 76 ALA B CA 1
ATOM 1898 C C . ALA B 1 76 ? 9.391 -12.156 -11.383 1 93 76 ALA B C 1
ATOM 1900 O O . ALA B 1 76 ? 9.148 -10.945 -11.367 1 93 76 ALA B O 1
ATOM 1901 N N . PHE B 1 77 ? 8.453 -13.016 -11.367 1 92.06 77 PHE B N 1
ATOM 1902 C CA . PHE B 1 77 ? 7.047 -12.617 -11.359 1 92.06 77 PHE B CA 1
ATOM 1903 C C . PHE B 1 77 ? 6.691 -11.922 -10.047 1 92.06 77 PHE B C 1
ATOM 1905 O O . PHE B 1 77 ? 6.059 -10.859 -10.055 1 92.06 77 PHE B O 1
ATOM 1912 N N . VAL B 1 78 ? 7.113 -12.516 -8.898 1 91.88 78 VAL B N 1
ATOM 1913 C CA . VAL B 1 78 ? 6.832 -11.898 -7.602 1 91.88 78 VAL B CA 1
ATOM 1914 C C . VAL B 1 78 ? 7.477 -10.523 -7.531 1 91.88 78 VAL B C 1
ATOM 1916 O O . VAL B 1 78 ? 6.891 -9.586 -6.98 1 91.88 78 VAL B O 1
ATOM 1919 N N . GLN B 1 79 ? 8.68 -10.445 -8.109 1 92.12 79 GLN B N 1
ATOM 1920 C CA . GLN B 1 79 ? 9.383 -9.164 -8.125 1 92.12 79 GLN B CA 1
ATOM 1921 C C . GLN B 1 79 ? 8.625 -8.133 -8.953 1 92.12 79 GLN B C 1
ATOM 1923 O O . GLN B 1 79 ? 8.555 -6.961 -8.586 1 92.12 79 GLN B O 1
ATOM 1928 N N . ALA B 1 80 ? 8.078 -8.477 -10.047 1 90.94 80 ALA B N 1
ATOM 1929 C CA . ALA B 1 80 ? 7.398 -7.57 -10.977 1 90.94 80 ALA B CA 1
ATOM 1930 C C . ALA B 1 80 ? 6.02 -7.18 -10.445 1 90.94 80 ALA B C 1
ATOM 1932 O O . ALA B 1 80 ? 5.543 -6.07 -10.711 1 90.94 80 ALA B O 1
ATOM 1933 N N . MET B 1 81 ? 5.312 -8 -9.758 1 92.44 81 MET B N 1
ATOM 1934 C CA . MET B 1 81 ? 3.943 -7.785 -9.297 1 92.44 81 MET B CA 1
ATOM 1935 C C . MET B 1 81 ? 3.924 -7.16 -7.91 1 92.44 81 MET B C 1
ATOM 1937 O O . MET B 1 81 ? 3.869 -5.934 -7.773 1 92.44 81 MET B O 1
ATOM 1941 N N . GLY B 1 82 ? 4.336 -8.039 -6.832 1 91.5 82 GLY B N 1
ATOM 1942 C CA . GLY B 1 82 ? 4.273 -7.559 -5.461 1 91.5 82 GLY B CA 1
ATOM 1943 C C . GLY B 1 82 ? 2.869 -7.207 -5.012 1 91.5 82 GLY B C 1
ATOM 1944 O O . GLY B 1 82 ? 1.934 -7.223 -5.812 1 91.5 82 GLY B O 1
ATOM 1945 N N . ASN B 1 83 ? 2.785 -6.863 -3.771 1 90.12 83 ASN B N 1
ATOM 1946 C CA . ASN B 1 83 ? 1.461 -6.656 -3.197 1 90.12 83 ASN B CA 1
ATOM 1947 C C . ASN B 1 83 ? 0.84 -5.348 -3.676 1 90.12 83 ASN B C 1
ATOM 1949 O O . ASN B 1 83 ? -0.376 -5.258 -3.852 1 90.12 83 ASN B O 1
ATOM 1953 N N . ALA B 1 84 ? 1.636 -4.297 -3.879 1 84.5 84 ALA B N 1
ATOM 1954 C CA . ALA B 1 84 ? 1.097 -3.006 -4.293 1 84.5 84 ALA B CA 1
ATOM 1955 C C . ALA B 1 84 ? 0.474 -3.092 -5.684 1 84.5 84 ALA B C 1
ATOM 1957 O O . ALA B 1 84 ? -0.665 -2.666 -5.891 1 84.5 84 ALA B O 1
ATOM 1958 N N . ARG B 1 85 ? 1.191 -3.652 -6.629 1 84.62 85 ARG B N 1
ATOM 1959 C CA . ARG B 1 85 ? 0.666 -3.77 -7.988 1 84.62 85 ARG B CA 1
ATOM 1960 C C . ARG B 1 85 ? -0.513 -4.734 -8.039 1 84.62 85 ARG B C 1
ATOM 1962 O O . ARG B 1 85 ? -1.457 -4.531 -8.805 1 84.62 85 ARG B O 1
ATOM 1969 N N . ALA B 1 86 ? -0.392 -5.793 -7.262 1 91.19 86 ALA B N 1
ATOM 1970 C CA . ALA B 1 86 ? -1.516 -6.723 -7.188 1 91.19 86 ALA B CA 1
ATOM 1971 C C . ALA B 1 86 ? -2.787 -6.012 -6.727 1 91.19 86 ALA B C 1
ATOM 1973 O O . ALA B 1 86 ? -3.863 -6.227 -7.289 1 91.19 86 ALA B O 1
ATOM 1974 N N . ALA B 1 87 ? -2.65 -5.254 -5.711 1 86.44 87 ALA B N 1
ATOM 1975 C CA . ALA B 1 87 ? -3.801 -4.492 -5.234 1 86.44 87 ALA B CA 1
ATOM 1976 C C . ALA B 1 87 ? -4.344 -3.57 -6.324 1 86.44 87 ALA B C 1
ATOM 1978 O O . ALA B 1 87 ? -5.559 -3.438 -6.484 1 86.44 87 ALA B O 1
ATOM 1979 N N . GLY B 1 88 ? -3.43 -2.846 -7 1 80.62 88 GLY B N 1
ATOM 1980 C CA . GLY B 1 88 ? -3.83 -1.957 -8.078 1 80.62 88 GLY B CA 1
ATOM 1981 C C . GLY B 1 88 ? -4.676 -2.643 -9.133 1 80.62 88 GLY B C 1
ATOM 1982 O O . GLY B 1 88 ? -5.539 -2.014 -9.75 1 80.62 88 GLY B O 1
ATOM 1983 N N . TYR B 1 89 ? -4.441 -3.918 -9.336 1 85.12 89 TYR B N 1
ATOM 1984 C CA . TYR B 1 89 ? -5.191 -4.668 -10.336 1 85.12 89 TYR B CA 1
ATOM 1985 C C . TYR B 1 89 ? -6.383 -5.379 -9.703 1 85.12 89 TYR B C 1
ATOM 1987 O O . TYR B 1 89 ? -7.523 -5.18 -10.133 1 85.12 89 TYR B O 1
ATOM 1995 N N . TRP B 1 90 ? -6.168 -6.262 -8.727 1 88.75 90 TRP B N 1
ATOM 1996 C CA . TRP B 1 90 ? -7.168 -7.188 -8.211 1 88.75 90 TRP B CA 1
ATOM 1997 C C . TRP B 1 90 ? -8.188 -6.457 -7.34 1 88.75 90 TRP B C 1
ATOM 1999 O O . TRP B 1 90 ? -9.266 -6.984 -7.059 1 88.75 90 TRP B O 1
ATOM 2009 N N . GLU B 1 91 ? -7.852 -5.273 -6.84 1 83.38 91 GLU B N 1
ATOM 2010 C CA . GLU B 1 91 ? -8.711 -4.535 -5.918 1 83.38 91 GLU B CA 1
ATOM 2011 C C . GLU B 1 91 ? -9.055 -3.154 -6.469 1 83.38 91 GLU B C 1
ATOM 2013 O O . GLU B 1 91 ? -9.383 -2.24 -5.707 1 83.38 91 GLU B O 1
ATOM 2018 N N . ALA B 1 92 ? -8.938 -3.004 -7.723 1 74.56 92 ALA B N 1
ATOM 2019 C CA . ALA B 1 92 ? -9.141 -1.72 -8.391 1 74.56 92 ALA B CA 1
ATOM 2020 C C . ALA B 1 92 ? -10.539 -1.174 -8.117 1 74.56 92 ALA B C 1
ATOM 2022 O O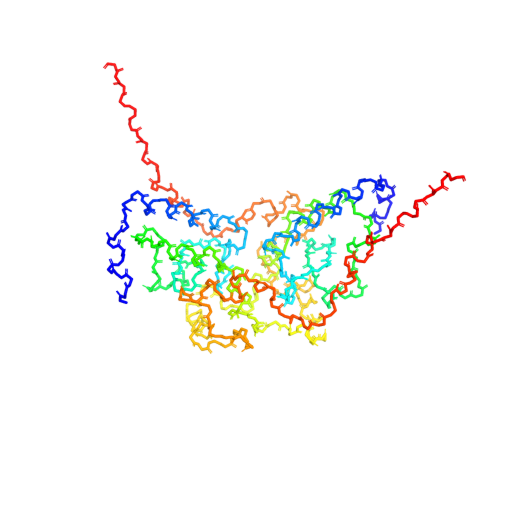 . ALA B 1 92 ? -10.734 0.039 -8 1 74.56 92 ALA B O 1
ATOM 2023 N N . ASN B 1 93 ? -11.531 -2.117 -7.941 1 71.25 93 ASN B N 1
ATOM 2024 C CA . ASN B 1 93 ? -12.922 -1.695 -7.797 1 71.25 93 ASN B CA 1
ATOM 2025 C C . ASN B 1 93 ? -13.484 -2.084 -6.434 1 71.25 93 ASN B C 1
ATOM 2027 O O . ASN B 1 93 ? -14.688 -2.299 -6.293 1 71.25 93 ASN B O 1
ATOM 2031 N N . LEU B 1 94 ? -12.617 -2.418 -5.457 1 73.44 94 LEU B N 1
ATOM 2032 C CA . LEU B 1 94 ? -13.102 -2.594 -4.094 1 73.44 94 LEU B CA 1
ATOM 2033 C C . LEU B 1 94 ? -13.898 -1.375 -3.639 1 73.44 94 LEU B C 1
ATOM 2035 O O . LEU B 1 94 ? -13.562 -0.241 -3.986 1 73.44 94 LEU B O 1
ATOM 2039 N N . PRO B 1 95 ? -15.047 -1.777 -2.922 1 66.62 95 PRO B N 1
ATOM 2040 C CA . PRO B 1 95 ? -15.906 -0.648 -2.561 1 66.62 95 PRO B CA 1
ATOM 2041 C C . PRO B 1 95 ? -15.164 0.44 -1.791 1 66.62 95 PRO B C 1
ATOM 2043 O O . PRO B 1 95 ? -14.766 0.226 -0.643 1 66.62 95 PRO B O 1
ATOM 2046 N N . ARG B 1 96 ? -14.492 1.237 -2.314 1 69.31 96 ARG B N 1
ATOM 2047 C CA . ARG B 1 96 ? -14.047 2.611 -2.098 1 69.31 96 ARG B CA 1
ATOM 2048 C C . ARG B 1 96 ? -14.789 3.574 -3.021 1 69.31 96 ARG B C 1
ATOM 2050 O O . ARG B 1 96 ? -15.266 3.178 -4.086 1 69.31 96 ARG B O 1
ATOM 2057 N N . PRO B 1 97 ? -15.203 4.578 -2.271 1 66.44 97 PRO B N 1
ATOM 2058 C CA . PRO B 1 97 ? -15.891 5.43 -3.25 1 66.44 97 PRO B CA 1
ATOM 2059 C C . PRO B 1 97 ? -15.047 5.688 -4.496 1 66.44 97 PRO B C 1
ATOM 2061 O O . PRO B 1 97 ? -13.82 5.836 -4.398 1 66.44 97 PRO B O 1
ATOM 2064 N N . PRO B 1 98 ? -15.766 5.359 -5.648 1 65.69 98 PRO B N 1
ATOM 2065 C CA . PRO B 1 98 ? -15.023 5.727 -6.859 1 65.69 98 PRO B CA 1
ATOM 2066 C C . PRO B 1 98 ? -14.555 7.176 -6.848 1 65.69 98 PRO B C 1
ATOM 2068 O O . PRO B 1 98 ? -15.227 8.047 -6.281 1 65.69 98 PRO B O 1
ATOM 2071 N N . ASP B 1 99 ? -13.25 7.355 -7.359 1 71.38 99 ASP B N 1
ATOM 2072 C CA . ASP B 1 99 ? -12.711 8.711 -7.375 1 71.38 99 ASP B CA 1
ATOM 2073 C C . ASP B 1 99 ? -13.578 9.633 -8.227 1 71.38 99 ASP B C 1
ATOM 2075 O O . ASP B 1 99 ? -13.43 10.859 -8.172 1 71.38 99 ASP B O 1
ATOM 2079 N N . SER B 1 100 ? -14.5 9.008 -8.953 1 73.31 100 SER B N 1
ATOM 2080 C CA . SER B 1 100 ? -15.352 9.789 -9.844 1 73.31 100 SER B CA 1
ATOM 2081 C C . SER B 1 100 ? -16.562 10.344 -9.102 1 73.31 100 SER B C 1
ATOM 2083 O O . SER B 1 100 ? -17.234 11.266 -9.578 1 73.31 100 SER B O 1
ATOM 2085 N N . ASP B 1 101 ? -16.922 9.82 -8.047 1 78.25 101 ASP B N 1
ATOM 2086 C CA . ASP B 1 101 ? -18.031 10.297 -7.238 1 78.25 101 ASP B CA 1
ATOM 2087 C C . ASP B 1 101 ? -17.547 11.117 -6.051 1 78.25 101 ASP B C 1
ATOM 2089 O O . ASP B 1 101 ? -17.297 10.57 -4.969 1 78.25 101 ASP B O 1
ATOM 2093 N N . MET B 1 102 ? -17.594 12.414 -6.223 1 84.38 102 MET B N 1
ATOM 2094 C CA . MET B 1 102 ? -17.016 13.312 -5.23 1 84.38 102 MET B CA 1
ATOM 2095 C C . MET B 1 102 ? -17.828 13.297 -3.939 1 84.38 102 MET B C 1
ATOM 2097 O O . MET B 1 102 ? -17.266 13.484 -2.854 1 84.38 102 MET B O 1
ATOM 2101 N N . GLY B 1 103 ? -19.125 13.148 -4.082 1 84.31 103 GLY B N 1
ATOM 2102 C CA . GLY B 1 103 ? -19.953 13.086 -2.891 1 84.31 103 GLY B CA 1
ATOM 2103 C C . GLY B 1 103 ? -19.625 11.898 -1.999 1 84.31 103 GLY B C 1
ATOM 2104 O O . GLY B 1 103 ? -19.422 12.062 -0.795 1 84.31 103 GLY B O 1
ATOM 2105 N N . LEU B 1 104 ? -19.594 10.781 -2.578 1 83.69 104 LEU B N 1
ATOM 2106 C CA . LEU B 1 104 ? -19.266 9.578 -1.825 1 83.69 104 LEU B CA 1
ATOM 2107 C C . LEU B 1 104 ? -17.828 9.648 -1.291 1 83.69 104 LEU B C 1
ATOM 2109 O O . LEU B 1 104 ? -17.562 9.203 -0.173 1 83.69 104 LEU B O 1
ATOM 2113 N N . LEU B 1 105 ? -16.953 10.156 -2.088 1 86.19 105 LEU B N 1
ATOM 2114 C CA . LEU B 1 105 ? -15.562 10.289 -1.682 1 86.19 105 LEU B CA 1
ATOM 2115 C C . LEU B 1 105 ? -15.438 11.18 -0.45 1 86.19 105 LEU B C 1
ATOM 2117 O O . LEU B 1 105 ? -14.719 10.844 0.494 1 86.19 105 LEU B O 1
ATOM 2121 N N . ARG B 1 106 ? -16.109 12.289 -0.464 1 88.25 106 ARG B N 1
ATOM 2122 C CA . ARG B 1 106 ? -16.062 13.203 0.67 1 88.25 106 ARG B CA 1
ATOM 2123 C C . ARG B 1 106 ? -16.625 12.547 1.926 1 88.25 106 ARG B C 1
ATOM 2125 O O . ARG B 1 106 ? -16.094 12.734 3.021 1 88.25 106 ARG B O 1
ATOM 2132 N N . THR B 1 107 ? -17.688 11.844 1.693 1 87.75 107 THR B N 1
ATOM 2133 C CA . THR B 1 107 ? -18.25 11.133 2.83 1 87.75 107 THR B CA 1
ATOM 2134 C C . THR B 1 107 ? -17.266 10.109 3.375 1 87.75 107 THR B C 1
ATOM 2136 O O . THR B 1 107 ? -17.094 9.977 4.59 1 87.75 107 THR B O 1
ATOM 2139 N N . PHE B 1 108 ? -16.641 9.422 2.516 1 88.56 108 PHE B N 1
ATOM 2140 C CA . PHE B 1 108 ? -15.656 8.422 2.908 1 88.56 108 PHE B CA 1
ATOM 2141 C C . PHE B 1 108 ? -14.5 9.062 3.664 1 88.56 108 PHE B C 1
ATOM 2143 O O . PHE B 1 108 ? -14.086 8.57 4.715 1 88.56 108 PHE B O 1
ATOM 2150 N N . ILE B 1 109 ? -13.938 10.094 3.125 1 89.12 109 ILE B N 1
ATOM 2151 C CA . ILE B 1 109 ? -12.82 10.797 3.742 1 89.12 109 ILE B CA 1
ATOM 2152 C C . ILE B 1 109 ? -13.227 11.297 5.129 1 89.12 109 ILE B C 1
ATOM 2154 O O . ILE B 1 109 ? -12.461 11.18 6.086 1 89.12 109 ILE B O 1
ATOM 2158 N N . THR B 1 110 ? -14.438 11.891 5.203 1 91.19 110 THR B N 1
ATOM 2159 C CA . THR B 1 110 ? -14.945 12.344 6.492 1 91.19 110 THR B CA 1
ATOM 2160 C C . THR B 1 110 ? -15.062 11.18 7.469 1 91.19 110 THR B C 1
ATOM 2162 O O . THR B 1 110 ? -14.641 11.289 8.625 1 91.19 110 THR B O 1
ATOM 2165 N N . ASP B 1 111 ? -15.609 10.062 7.02 1 88.94 111 ASP B N 1
ATOM 2166 C CA . ASP B 1 111 ? -15.719 8.875 7.863 1 88.94 111 ASP B CA 1
ATOM 2167 C C . ASP B 1 111 ? -14.344 8.375 8.289 1 88.94 111 ASP B C 1
ATOM 2169 O O . ASP B 1 111 ? -14.148 7.98 9.438 1 88.94 111 ASP B O 1
ATOM 2173 N N . LYS B 1 112 ? -13.438 8.414 7.414 1 89.62 112 LYS B N 1
ATOM 2174 C CA . LYS B 1 112 ? -12.086 7.898 7.625 1 89.62 112 LYS B CA 1
ATOM 2175 C C . LYS B 1 112 ? -11.336 8.734 8.656 1 89.62 112 LYS B C 1
ATOM 2177 O O . LYS B 1 112 ? -10.859 8.203 9.664 1 89.62 112 LYS B O 1
ATOM 2182 N N . TYR B 1 113 ? -11.266 10.055 8.461 1 90.81 113 TYR B N 1
ATOM 2183 C CA . TYR B 1 113 ? -10.344 10.852 9.25 1 90.81 113 TYR B CA 1
ATOM 2184 C C . TYR B 1 113 ? -11.062 11.547 10.398 1 90.81 113 TYR B C 1
ATOM 2186 O O . TYR B 1 113 ? -10.523 11.664 11.5 1 90.81 113 TYR B O 1
ATOM 2194 N N . VAL B 1 114 ? -12.227 12.133 10.109 1 90.81 114 VAL B N 1
ATOM 2195 C CA . VAL B 1 114 ? -12.938 12.922 11.109 1 90.81 114 VAL B CA 1
ATOM 2196 C C . VAL B 1 114 ? -13.641 11.984 12.094 1 90.81 114 VAL B C 1
ATOM 2198 O O . VAL B 1 114 ? -13.445 12.094 13.305 1 90.81 114 VAL B O 1
ATOM 2201 N N . HIS B 1 115 ? -14.375 10.992 11.594 1 89.75 115 HIS B N 1
ATOM 2202 C CA . HIS B 1 115 ? -15.125 10.094 12.461 1 89.75 115 HIS B CA 1
ATOM 2203 C C . HIS B 1 115 ? -14.281 8.891 12.875 1 89.75 115 HIS B C 1
ATOM 2205 O O . HIS B 1 115 ? -14.695 8.109 13.734 1 89.75 115 HIS B O 1
ATOM 2211 N N . ARG B 1 116 ? -13.18 8.75 12.289 1 89.31 116 ARG B N 1
ATOM 2212 C CA . ARG B 1 116 ? -12.258 7.664 12.609 1 89.31 116 ARG B CA 1
ATOM 2213 C C . ARG B 1 116 ? -12.961 6.312 12.547 1 89.31 116 ARG B C 1
ATOM 2215 O O . ARG B 1 116 ? -12.703 5.434 13.375 1 89.31 116 ARG B O 1
ATOM 2222 N N . ARG B 1 117 ? -13.812 6.137 11.609 1 85.38 117 ARG B N 1
ATOM 2223 C CA . ARG B 1 117 ? -14.688 4.969 11.492 1 85.38 117 ARG B CA 1
ATOM 2224 C C . ARG B 1 117 ? -13.875 3.699 11.266 1 85.38 117 ARG B C 1
ATOM 2226 O O . ARG B 1 117 ? -14.25 2.625 11.742 1 85.38 117 ARG B O 1
ATOM 2233 N N . TYR B 1 118 ? -12.805 3.752 10.586 1 84.88 118 TYR B N 1
ATOM 2234 C CA . TYR B 1 118 ? -12.062 2.57 10.172 1 84.88 118 TYR B CA 1
ATOM 2235 C C . TYR B 1 118 ? -10.695 2.516 10.852 1 84.88 118 TYR B C 1
ATOM 2237 O O . TYR B 1 118 ? -9.883 1.64 10.555 1 84.88 118 TYR B O 1
ATOM 2245 N N . ALA B 1 119 ? -10.406 3.469 11.719 1 87 119 ALA B N 1
ATOM 2246 C CA . ALA B 1 119 ? -9.078 3.609 12.312 1 87 119 ALA B CA 1
ATOM 2247 C C . ALA B 1 119 ? -8.797 2.473 13.289 1 87 119 ALA B C 1
ATOM 2249 O O . ALA B 1 119 ? -9.719 1.843 13.805 1 87 119 ALA B O 1
ATOM 2250 N N . LEU B 1 120 ? -7.547 2.205 13.383 1 81.81 120 LEU B N 1
ATOM 2251 C CA . LEU B 1 120 ? -7.109 1.239 14.383 1 81.81 120 LEU B CA 1
ATOM 2252 C C . LEU B 1 120 ? -7.633 1.611 15.766 1 81.81 120 LEU B C 1
ATOM 2254 O O . LEU B 1 120 ? -7.441 2.74 16.219 1 81.81 120 LEU B O 1
ATOM 2258 N N . GLN B 1 121 ? -8.477 0.85 16.375 1 74.19 121 GLN B N 1
ATOM 2259 C CA . GLN B 1 121 ? -9.203 1.147 17.594 1 74.19 121 GLN B CA 1
ATOM 2260 C C . GLN B 1 121 ? -8.25 1.244 18.797 1 74.19 121 GLN B C 1
ATOM 2262 O O . GLN B 1 121 ? -8.445 2.076 19.688 1 74.19 121 GLN B O 1
ATOM 2267 N N . GLN B 1 122 ? -7.422 0.222 19.016 1 61.69 122 GLN B N 1
ATOM 2268 C CA . GLN B 1 122 ? -6.652 0.179 20.25 1 61.69 122 GLN B CA 1
ATOM 2269 C C . GLN B 1 122 ? -5.566 1.25 20.266 1 61.69 122 GLN B C 1
ATOM 2271 O O . GLN B 1 122 ? -4.785 1.336 21.219 1 61.69 122 GLN B O 1
ATOM 2276 N N . SER B 1 123 ? -5.691 2.084 19.203 1 60.28 123 SER B N 1
ATOM 2277 C CA . SER B 1 123 ? -4.555 3 19.203 1 60.28 123 SER B CA 1
ATOM 2278 C C . SER B 1 123 ? -4.902 4.312 19.891 1 60.28 123 SER B C 1
ATOM 2280 O O . SER B 1 123 ? -6.074 4.68 19.984 1 60.28 123 SER B O 1
ATOM 2282 N N . SER B 1 124 ? -3.883 4.855 20.672 1 69.44 124 SER B N 1
ATOM 2283 C CA . SER B 1 124 ? -3.82 6.203 21.234 1 69.44 124 SER B CA 1
ATOM 2284 C C . SER B 1 124 ? -4.332 7.238 20.234 1 69.44 124 SER B C 1
ATOM 2286 O O . SER B 1 124 ? -4.871 6.887 19.188 1 69.44 124 SER B O 1
ATOM 2288 N N . GLU B 1 125 ? -4.098 8.477 20.516 1 87.69 125 GLU B N 1
ATOM 2289 C CA . GLU B 1 125 ? -4.355 9.633 19.656 1 87.69 125 GLU B CA 1
ATOM 2290 C C . GLU B 1 125 ? -3.889 9.375 18.219 1 87.69 125 GLU B C 1
ATOM 2292 O O . GLU B 1 125 ? -2.865 8.719 18 1 87.69 125 GLU B O 1
ATOM 2297 N N . PRO B 1 126 ? -4.668 9.711 17.297 1 91.44 126 PRO B N 1
ATOM 2298 C CA . PRO B 1 126 ? -4.234 9.539 15.906 1 91.44 126 PRO B CA 1
ATOM 2299 C C . PRO B 1 126 ? -2.85 10.125 15.641 1 91.44 126 PRO B C 1
ATOM 2301 O O . PRO B 1 126 ? -2.439 11.078 16.312 1 91.44 126 PRO B O 1
ATOM 2304 N N . PRO B 1 127 ? -2.158 9.484 14.773 1 91.19 127 PRO B N 1
ATOM 2305 C CA . PRO B 1 127 ? -0.884 10.094 14.383 1 91.19 127 PRO B CA 1
ATOM 2306 C C . PRO B 1 127 ? -1.043 11.523 13.883 1 91.19 127 PRO B C 1
ATOM 2308 O O . PRO B 1 127 ? -1.982 11.82 13.141 1 91.19 127 PRO B O 1
ATOM 2311 N N . SER B 1 128 ? -0.227 12.344 14.32 1 90.44 128 SER B N 1
ATOM 2312 C CA . SER B 1 128 ? -0.227 13.75 13.938 1 90.44 128 SER B CA 1
ATOM 2313 C C . SER B 1 128 ? 1.183 14.328 13.977 1 90.44 128 SER B C 1
ATOM 2315 O O . SER B 1 128 ? 2.119 13.672 14.438 1 90.44 128 SER B O 1
ATOM 2317 N N . ILE B 1 129 ? 1.229 15.5 13.523 1 88.81 129 ILE B N 1
ATOM 2318 C CA . ILE B 1 129 ? 2.518 16.188 13.477 1 88.81 129 ILE B CA 1
ATOM 2319 C C . ILE B 1 129 ? 3.053 16.375 14.891 1 88.81 129 ILE B C 1
ATOM 2321 O O . ILE B 1 129 ? 4.27 16.438 15.102 1 88.81 129 ILE B O 1
ATOM 2325 N N . ASP B 1 130 ? 2.24 16.391 15.836 1 90.12 130 ASP B N 1
ATOM 2326 C CA . ASP B 1 130 ? 2.633 16.672 17.219 1 90.12 130 ASP B CA 1
ATOM 2327 C C . ASP B 1 130 ? 3.137 15.414 17.906 1 90.12 130 ASP B C 1
ATOM 2329 O O . ASP B 1 130 ? 3.877 15.492 18.891 1 90.12 130 ASP B O 1
ATOM 2333 N N . ASN B 1 131 ? 2.779 14.25 17.438 1 92.38 131 ASN B N 1
ATOM 2334 C CA . ASN B 1 131 ? 3.074 13.047 18.219 1 92.38 131 ASN B CA 1
ATOM 2335 C C . ASN B 1 131 ? 3.76 11.984 17.359 1 92.38 131 ASN B C 1
ATOM 2337 O O . ASN B 1 131 ? 4.066 10.898 17.859 1 92.38 131 ASN B O 1
ATOM 2341 N N . PHE B 1 132 ? 3.996 12.219 16.031 1 90.75 132 PHE B N 1
ATOM 2342 C CA . PHE B 1 132 ? 4.453 11.18 15.117 1 90.75 132 PHE B CA 1
ATOM 2343 C C . PHE B 1 132 ? 5.789 10.602 15.578 1 90.75 132 PHE B C 1
ATOM 2345 O O . PHE B 1 132 ? 6.086 9.43 15.32 1 90.75 132 PHE B O 1
ATOM 2352 N N . ALA B 1 133 ? 6.645 11.359 16.203 1 88.81 133 ALA B N 1
ATOM 2353 C CA . ALA B 1 133 ? 7.973 10.906 16.609 1 88.81 133 ALA B CA 1
ATOM 2354 C C . ALA B 1 133 ? 7.871 9.758 17.609 1 88.81 133 ALA B C 1
ATOM 2356 O O . ALA B 1 133 ? 8.773 8.922 17.688 1 88.81 133 ALA B O 1
ATOM 2357 N N . ALA B 1 134 ? 6.805 9.641 18.328 1 88 134 ALA B N 1
ATOM 2358 C CA . ALA B 1 134 ? 6.641 8.609 19.344 1 88 134 ALA B CA 1
ATOM 2359 C C . ALA B 1 134 ? 5.461 7.695 19.016 1 88 134 ALA B C 1
ATOM 2361 O O . ALA B 1 134 ? 5.219 6.703 19.703 1 88 134 ALA B O 1
ATOM 2362 N N . HIS B 1 135 ? 4.754 8.047 18.047 1 89.19 135 HIS B N 1
ATOM 2363 C CA . HIS B 1 135 ? 3.561 7.262 17.75 1 89.19 135 HIS B CA 1
ATOM 2364 C C . HIS B 1 135 ? 3.928 5.859 17.266 1 89.19 135 HIS B C 1
ATOM 2366 O O . HIS B 1 135 ? 4.773 5.707 16.391 1 89.19 135 HIS B O 1
ATOM 2372 N N . PRO B 1 136 ? 3.285 4.863 17.734 1 83 136 PRO B N 1
ATOM 2373 C CA . PRO B 1 136 ? 3.656 3.488 17.391 1 83 136 PRO B CA 1
ATOM 2374 C C . PRO B 1 136 ? 3.551 3.205 15.891 1 83 136 PRO B C 1
ATOM 2376 O O . PRO B 1 136 ? 4.312 2.395 15.359 1 83 136 PRO B O 1
ATOM 2379 N N . VAL B 1 137 ? 2.633 3.848 15.242 1 81.25 137 VAL B N 1
ATOM 2380 C CA . VAL B 1 137 ? 2.422 3.629 13.812 1 81.25 137 VAL B CA 1
ATOM 2381 C C . VAL B 1 137 ? 3.594 4.207 13.023 1 81.25 137 VAL B C 1
ATOM 2383 O O . VAL B 1 137 ? 3.963 3.674 11.977 1 81.25 137 VAL B O 1
ATOM 2386 N N . CYS B 1 138 ? 4.207 5.312 13.539 1 84.75 138 CYS B N 1
ATOM 2387 C CA . CYS B 1 138 ? 5.242 6.023 12.797 1 84.75 138 CYS B CA 1
ATOM 2388 C C . CYS B 1 138 ? 6.629 5.488 13.141 1 84.75 138 CYS B C 1
ATOM 2390 O O . CYS B 1 138 ? 7.574 5.668 12.375 1 84.75 138 CYS B O 1
ATOM 2392 N N . VAL B 1 139 ? 6.855 5.227 14.5 1 74.62 139 VAL B N 1
ATOM 2393 C CA . VAL B 1 139 ? 8.18 4.75 14.898 1 74.62 139 VAL B CA 1
ATOM 2394 C C . VAL B 1 139 ? 8.336 3.283 14.516 1 74.62 139 VAL B C 1
ATOM 2396 O O . VAL B 1 139 ? 9.438 2.842 14.172 1 74.62 139 VAL B O 1
ATOM 2399 N N . ASP B 1 140 ? 7.598 2.326 15.484 1 53.31 140 ASP B N 1
ATOM 2400 C CA . ASP B 1 140 ? 7.855 0.894 15.383 1 53.31 140 ASP B CA 1
ATOM 2401 C C . ASP B 1 140 ? 6.715 0.179 14.664 1 53.31 140 ASP B C 1
ATOM 2403 O O . ASP B 1 140 ? 6.59 -1.045 14.742 1 53.31 140 ASP B O 1
ATOM 2407 N N . VAL B 1 141 ? 5.523 0.793 14.602 1 43.12 141 VAL B N 1
ATOM 2408 C CA . VAL B 1 141 ? 4.328 0.019 1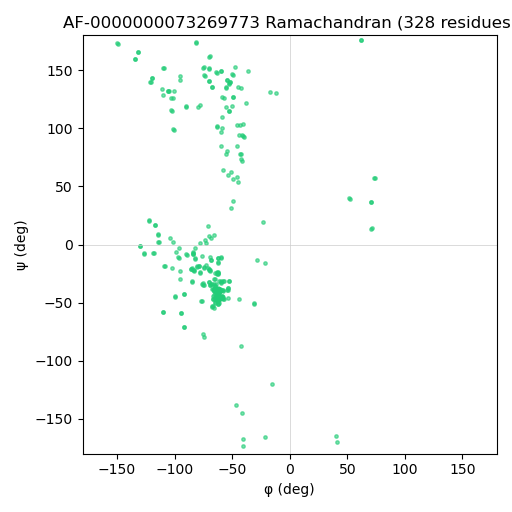4.93 1 43.12 141 VAL B CA 1
ATOM 2409 C C . VAL B 1 141 ? 4.324 -1.281 14.125 1 43.12 141 VAL B C 1
ATOM 2411 O O . VAL B 1 141 ? 4.055 -1.275 12.922 1 43.12 141 VAL B O 1
ATOM 2414 N N . CYS B 1 142 ? 5.223 -2.164 14.25 1 37.41 142 CYS B N 1
ATOM 2415 C CA . CYS B 1 142 ? 4.719 -3.523 14.086 1 37.41 142 CYS B CA 1
ATOM 2416 C C . CYS B 1 142 ? 3.422 -3.721 14.867 1 37.41 142 CYS B C 1
ATOM 2418 O O . CYS B 1 142 ? 3.41 -3.637 16.094 1 37.41 142 CYS B O 1
ATOM 2420 N N . VAL B 1 143 ? 2.334 -3.178 14.852 1 32.81 143 VAL B N 1
ATOM 2421 C CA . VAL B 1 143 ? 1.137 -3.514 15.617 1 32.81 143 VAL B CA 1
ATOM 2422 C C . VAL B 1 143 ? 1.256 -4.934 16.172 1 32.81 143 VAL B C 1
ATOM 2424 O O . VAL B 1 143 ? 1.831 -5.809 15.516 1 32.81 143 VAL B O 1
ATOM 2427 N N . GLY B 1 144 ? 0.949 -5.129 17.609 1 31.94 144 GLY B N 1
ATOM 2428 C CA . GLY B 1 144 ? 1.005 -6.219 18.578 1 31.94 144 GLY B CA 1
ATOM 2429 C C . GLY B 1 144 ? 0.315 -7.48 18.094 1 31.94 144 GLY B C 1
ATOM 2430 O O . GLY B 1 144 ? -0.889 -7.652 18.297 1 31.94 144 GLY B O 1
ATOM 2431 N N . GLY B 1 145 ? 0.084 -8.07 17.047 1 29.08 145 GLY B N 1
ATOM 2432 C CA . GLY B 1 145 ? -0.366 -9.422 17.359 1 29.08 145 GLY B CA 1
ATOM 2433 C C . GLY B 1 145 ? 0.347 -10.023 18.562 1 29.08 145 GLY B C 1
ATOM 2434 O O . GLY B 1 145 ? 1.374 -9.508 19 1 29.08 145 GLY B O 1
ATOM 2435 N N . GLY B 1 146 ? -0.386 -11.008 19.438 1 27.81 146 GLY B N 1
ATOM 2436 C CA . GLY B 1 146 ? 0.069 -11.773 20.578 1 27.81 146 GLY B CA 1
ATOM 2437 C C . GLY B 1 146 ? 1.576 -11.938 20.625 1 27.81 146 GLY B C 1
ATOM 2438 O O . GLY B 1 146 ? 2.281 -11.531 19.703 1 27.81 146 GLY B O 1
ATOM 2439 N N . GLY B 1 147 ? 2.041 -13.055 21.641 1 26.52 147 GLY B N 1
ATOM 2440 C CA . GLY B 1 147 ? 3.199 -13.617 22.312 1 26.52 147 GLY B CA 1
ATOM 2441 C C . GLY B 1 147 ? 4.41 -13.75 21.406 1 26.52 147 GLY B C 1
ATOM 2442 O O . GLY B 1 147 ? 5.461 -13.172 21.688 1 26.52 147 GLY B O 1
ATOM 2443 N N . GLY B 1 148 ? 4.414 -14.906 20.734 1 24.39 148 GLY B N 1
ATOM 2444 C CA . GLY B 1 148 ? 5.602 -15.68 20.391 1 24.39 148 GLY B CA 1
ATOM 2445 C C . GLY B 1 148 ? 6.543 -14.945 19.469 1 24.39 148 GLY B C 1
ATOM 2446 O O . GLY B 1 148 ? 6.102 -14.289 18.516 1 24.39 148 GLY B O 1
ATOM 2447 N N . ALA B 1 149 ? 7.691 -14.336 19.984 1 27.88 149 ALA B N 1
ATOM 2448 C CA . ALA B 1 149 ? 9.008 -14.078 19.406 1 27.88 149 ALA B CA 1
ATOM 2449 C C . ALA B 1 149 ? 9.312 -15.039 18.266 1 27.88 149 ALA B C 1
ATOM 2451 O O . ALA B 1 149 ? 10.461 -15.461 18.094 1 27.88 149 ALA B O 1
ATOM 2452 N N . SER B 1 150 ? 8.328 -15.609 17.75 1 25.61 150 SER B N 1
ATOM 2453 C CA . SER B 1 150 ? 8.906 -16.656 16.906 1 25.61 150 SER B CA 1
ATOM 2454 C C . SER B 1 150 ? 10.039 -16.109 16.047 1 25.61 150 SER B C 1
ATOM 2456 O O . SER B 1 150 ? 10.117 -14.898 15.812 1 25.61 150 SER B O 1
ATOM 2458 N N . SER B 1 151 ? 11.008 -17.172 15.711 1 26.95 151 SER B N 1
ATOM 2459 C CA . SER B 1 151 ? 12.016 -18.016 15.078 1 26.95 151 SER B CA 1
ATOM 2460 C C . SER B 1 151 ? 11.969 -17.875 13.562 1 26.95 151 SER B C 1
ATOM 2462 O O . SER B 1 151 ? 12.688 -18.594 12.852 1 26.95 151 SER B O 1
ATOM 2464 N N . TRP B 1 152 ? 11.062 -17.359 13.055 1 26.61 152 TRP B N 1
ATOM 2465 C CA . TRP B 1 152 ? 11.383 -17.828 11.703 1 26.61 152 TRP B CA 1
ATOM 2466 C C . TRP B 1 152 ? 12.633 -17.141 11.18 1 26.61 152 TRP B C 1
ATOM 2468 O O . TRP B 1 152 ? 13 -17.328 10.016 1 26.61 152 TRP B O 1
ATOM 2478 N N . TRP B 1 153 ? 13.203 -16 11.898 1 29.94 153 TRP B N 1
ATOM 2479 C CA . TRP B 1 153 ? 14.625 -15.875 11.57 1 29.94 153 TRP B CA 1
ATOM 2480 C C . TRP B 1 153 ? 15.438 -16.969 12.258 1 29.94 153 TRP B C 1
ATOM 2482 O O . TRP B 1 153 ? 16.672 -16.906 12.281 1 29.94 153 TRP B O 1
ATOM 2492 N N . PHE B 1 154 ? 14.828 -17.938 12.977 1 28.45 154 PHE B N 1
ATOM 2493 C CA . PHE B 1 154 ? 15.367 -19.094 13.68 1 28.45 154 PHE B CA 1
ATOM 2494 C C . PHE B 1 154 ? 16.234 -19.938 12.75 1 28.45 154 PHE B C 1
ATOM 2496 O O . PHE B 1 154 ? 17.25 -20.484 13.172 1 28.45 154 PHE B O 1
ATOM 2503 N N . LEU B 1 155 ? 15.812 -20.234 11.531 1 26.52 155 LEU B N 1
ATOM 2504 C CA . LEU B 1 155 ? 16.734 -21.203 10.953 1 26.52 155 LEU B CA 1
ATOM 2505 C C . LEU B 1 155 ? 18.109 -20.594 10.758 1 26.52 155 LEU B C 1
ATOM 2507 O O . LEU B 1 155 ? 19.109 -21.312 10.609 1 26.52 155 LEU B O 1
ATOM 2511 N N . MET B 1 156 ? 18.188 -19.344 10.641 1 26.64 156 MET B N 1
ATOM 2512 C CA . MET B 1 156 ? 19.578 -19.125 10.258 1 26.64 156 MET B CA 1
ATOM 2513 C C . MET B 1 156 ? 20.5 -19.234 11.469 1 26.64 156 MET B C 1
ATOM 2515 O O . MET B 1 156 ? 21.703 -18.938 11.375 1 26.64 156 MET B O 1
ATOM 2519 N N . HIS B 1 157 ? 20 -19.516 12.586 1 28.19 157 HIS B N 1
ATOM 2520 C CA . HIS B 1 157 ? 21.031 -19.5 13.609 1 28.19 157 HIS B CA 1
ATOM 2521 C C . HIS B 1 157 ? 22.062 -20.609 13.391 1 28.19 157 HIS B C 1
ATOM 2523 O O . HIS B 1 157 ? 22.531 -21.219 14.352 1 28.19 157 HIS B O 1
ATOM 2529 N N . HIS B 1 158 ? 22.109 -21.375 12.297 1 25.12 158 HIS B N 1
ATOM 2530 C CA . HIS B 1 158 ? 23.203 -22.328 12.477 1 25.12 158 HIS B CA 1
ATOM 2531 C C . HIS B 1 158 ? 24.531 -21.609 12.672 1 25.12 158 HIS B C 1
ATOM 2533 O O . HIS B 1 158 ? 24.922 -20.797 11.828 1 25.12 158 HIS B O 1
ATOM 2539 N N . LYS B 1 159 ? 24.812 -21.234 13.883 1 26.61 159 LYS B N 1
ATOM 2540 C CA . LYS B 1 159 ? 26.188 -20.938 14.312 1 26.61 159 LYS B CA 1
ATOM 2541 C C . LYS B 1 159 ? 27.172 -21.938 13.719 1 26.61 159 LYS B C 1
ATOM 2543 O O . LYS B 1 159 ? 26.969 -23.156 13.805 1 26.61 159 LYS B O 1
ATOM 2548 N N . TYR B 1 160 ? 27.797 -21.688 12.562 1 23.41 160 TYR B N 1
ATOM 2549 C CA . TYR B 1 160 ? 29 -22.469 12.242 1 23.41 160 TYR B CA 1
ATOM 2550 C C . TYR B 1 160 ? 29.906 -22.594 13.461 1 23.41 160 TYR B C 1
ATOM 2552 O O . TYR B 1 160 ? 30.141 -21.609 14.164 1 23.41 160 TYR B O 1
ATOM 2560 N N . PRO B 1 161 ? 29.922 -23.734 14.133 1 26.77 161 PRO B N 1
ATOM 2561 C CA . PRO B 1 161 ? 30.938 -24.094 15.133 1 26.77 161 PRO B CA 1
ATOM 2562 C C . PRO B 1 161 ? 32.344 -23.688 14.711 1 26.77 161 PRO B C 1
ATOM 2564 O O . PRO B 1 161 ? 32.75 -23.906 13.562 1 26.77 161 PRO B O 1
ATOM 2567 N N . SER B 1 162 ? 32.812 -22.531 15.094 1 24.81 162 SER B N 1
ATOM 2568 C CA . SER B 1 162 ? 34.25 -22.266 14.992 1 24.81 162 SER B CA 1
ATOM 2569 C C . SER B 1 162 ? 35.062 -23.453 15.492 1 24.81 162 SER B C 1
ATOM 2571 O O . SER B 1 162 ? 34.75 -24.016 16.547 1 24.81 162 SER B O 1
ATOM 2573 N N . ASN B 1 163 ? 35.5 -24.391 14.641 1 24.83 163 ASN B N 1
ATOM 2574 C CA . ASN B 1 163 ? 36.594 -25.297 14.875 1 24.83 163 ASN B CA 1
ATOM 2575 C C . ASN B 1 163 ? 37.781 -24.594 15.531 1 24.83 163 ASN B C 1
ATOM 2577 O O . ASN B 1 163 ? 38.281 -23.578 15.023 1 24.83 163 ASN B O 1
ATOM 2581 N N . GLY B 1 164 ? 37.719 -24.328 16.875 1 20.45 164 GLY B N 1
ATOM 2582 C CA . GLY B 1 164 ? 38.938 -24.109 17.641 1 20.45 164 GLY B CA 1
ATOM 2583 C C . GLY B 1 164 ? 40.062 -25.062 17.297 1 20.45 164 GLY B C 1
ATOM 2584 O O . GLY B 1 164 ? 39.938 -26.281 17.531 1 20.45 164 GLY B O 1
ATOM 2585 N N . ILE B 1 165 ? 40.719 -24.906 16.156 1 22.27 165 ILE B N 1
ATOM 2586 C CA . ILE B 1 165 ? 42.062 -25.453 16.016 1 22.27 165 ILE B CA 1
ATOM 2587 C C . ILE B 1 165 ? 42.969 -24.859 17.094 1 22.27 165 ILE B C 1
ATOM 2589 O O . ILE B 1 165 ? 43.219 -23.656 17.125 1 22.27 165 ILE B O 1
ATOM 2593 N N . SER B 1 166 ? 42.594 -25.203 18.406 1 19.83 166 SER B N 1
ATOM 2594 C CA . SER B 1 166 ? 43.812 -25.516 19.125 1 19.83 166 SER B CA 1
ATOM 2595 C C . SER B 1 166 ? 44.312 -26.922 18.797 1 19.83 166 SER B C 1
ATOM 2597 O O . SER B 1 166 ? 43.531 -27.828 18.578 1 19.83 166 SER B O 1
#

Foldseek 3Di:
DVVVVVLVVQDPVNQVVLLVLVVVLCPDPLQQAALPPRQGRFQAAALVLLEGHHPVVCPPPGDGSPPDRDDPVSSVSNVVCYSNNSCVPVVVVPPDPDPVDVVSNVVVVCCVPVVVVPPDPPADDPDDPVCLVPGLVNPPVPPDPDDDPDDPVPPVPPDPPPPPPD/DVVPVVLVVQDPVNQVVLLVLVVVLCPDPLQQAALPPRQGRFQFAALVLLEGHHPVVCPPPTDGSPPDRDDPVSSVSNVVCYSNNSCVPVVVVPPDPDPVDVVSNVVVVCCVPVVVVPPDPPADDPDDPVCLVPGLVNPPVPPDDDDDPDQPVVVVPPPPPPPPPD

Sequence (332 aa):
MAFRNQKLSVSAQQNDVHKRILTGLLRQEENRRCADCHARGPTWASVNLGVFVCLNCSGDERIDEGRDTWLPEQVAFVQAMGNARAAGYWEANLPRPPDSDMGLLRTFITDKYVHRRYALQQSSEPPSIDNFAAHPVCVDVCVGGGGGASSWWFLMHHKYPSNGISMAFRNQKLSVSAQQNDVHKRILTGLLRQEENRRCADCHARGPTWASVNLGVFVCLNCSGDERIDEGRDTWLPEQVAFVQAMGNARAAGYWEANLPRPPDSDMGLLRTFITDKYVHRRYALQQSSEPPSIDNFAAHPVCVDVCVGGGGGASSWWFLMHHKYPSNGIS

pLDDT: mean 73.08, std 22.61, range [19.83, 93.06]

=== Feature glossary ===
Legend for the data blocks above and below:

— What the protein is —

The amino-acid sequence is the protein's primary structure: the linear order of residues from the N-terminus to the C-terminus, written in one-letter code. Everything else here — the 3D coordinates, the secondary structure, the domain annotations — is ultimately a consequence of this string.

Database cross-references. InterPro integrates a dozen domain/family signature databases into unified entries with residue-range hits. GO terms attach function/process/location labels with evidence codes. CATH codes position the fold in a four-level structural taxonomy. Organism is the NCBI-taxonomy species name.

— Where its atoms are —

The mmCIF block holds the 3D Cartesian coordinates of each backbone atom (N, Cα, C, O) in ångströms. mmCIF is the PDB's canonical archive format — a tagged-loop text representation of the atomi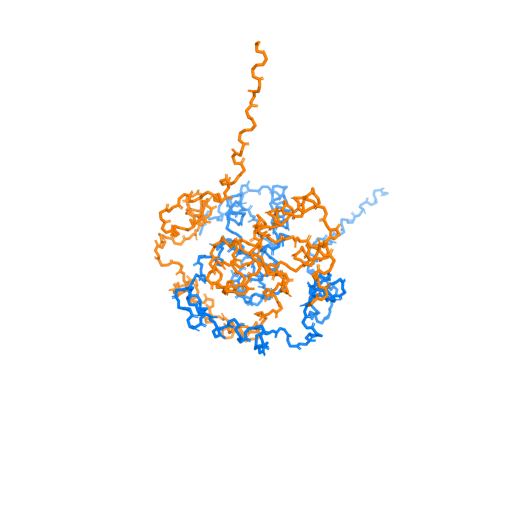c model.

The six renders are orthographic views along the three Cartesian axes in both directions. Representation (cartoon, sticks, or surface) and color scheme (sequence-rainbow or by-chain) vary across proteins so the training set covers all the common visualization conventions.

— Local backbone conformation —

Secondary structure is the local, repeating backbone conformation. DSSP classifies it into eight states by reading the hydrogen-bond network: three helix types (H, G, I), two β types (E, B), two non-regular types (T, S), and unstructured coil (-).

SS3 is a coarse helix/strand/coil call (letters a/b/c) made by the P-SEA algorithm from inter-Cα distances and dihedrals. It is less detailed than DSSP but needs only Cα positions.

Backbone dihedral angles. Every residue except chain termini has a φ (preceding-C → N → Cα → C) and a ψ (N → Cα → C → next-N). They are reported in degrees following the IUPAC sign convention. Secondary structure is essentially a statement about which (φ, ψ) basin each residue occupies.

— Global shape and packing —

The geometric summary reports three shape descriptors. Rg (radius of gyration) measures how spread out the Cα atoms are about their centre of mass; compact globular proteins have small Rg, elongated or unfolded ones large. Cα contacts (<8 Å, |i−j|>4) count long-range residue pairs in spatial proximity — high for tightly packed folds, near zero for rods or random coil. The bounding-box extents give the protein's footprint along x, y, z in Å.

Solvent accessibility: the surface area of each residue that a 1.4 Å water probe can touch, in Å². When only backbone atoms are present the absolute values are lower than full-atom SASA (side chains contribute most of the area) and are flagged as backbone-only.

Plot images: a contact map (which residues are close in 3D, as an N×N binary image), a Ramachandran scatter (backbone torsion angles, revealing secondary-structure composition at a glance), and — for AlphaFold structures — a PAE heatmap (pairwise prediction confidence).

— Structural neighborhood —

Foldseek's 3Di representation compresses backbone geometry into a per-residue letter drawn from a learned twenty-state alphabet. It captures the tertiary interaction pattern around each residue — which residues are packed against it in space, regardless of where they are in sequence.

Structural nearest neighbors (via Foldseek easy-search vs the PDB). Reported per hit: target PDB id, E-value, and alignment TM-score. A TM-score above ~0.5 is the conventional threshold for 'same fold'.

— Confidence and disorder —

pLDDT (predicted Local Distance Difference Test) is AlphaFold's per-residue confidence score, ranging from 0 to 100. Values above 90 indicate high confidence (typically well-packed cores); 70–90 is confident; 50–70 low confidence; below 50 usually means the region is disordered or the prediction is unreliable there. AlphaFold stores pLDDT in the mmCIF B-factor column.

For experimental (PDB) structures, the B-factor (temperature factor) quantifies the positional spread of each atom in the crystal — a combination of thermal vibration and static disorder — in units of Å². High B-factors mark flexible loops or poorly resolved regions; low B-factors mark the rigid, well-ordered core.

Predicted Aligned Error (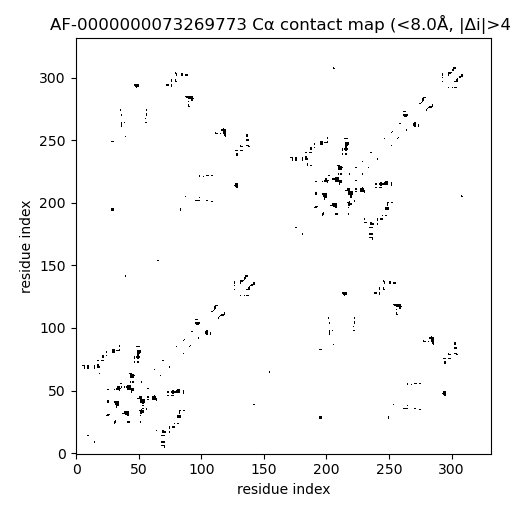PAE) is an AlphaFold confidence matrix: entry (i, j) is the expected error in the position of residue j, in ångströms, when the prediction is superimposed on the true structure at residue i. Low PAE within a block of residues means that block is internally rigid and well-predicted; high PAE between two blocks means their relative placement is uncertain even if each block individually is confid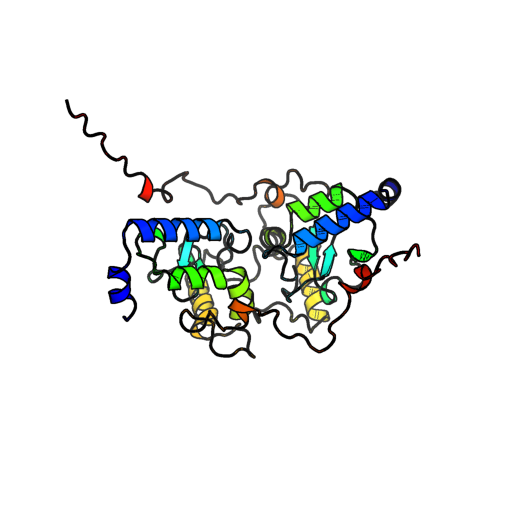ent.